Protein AF-A0A0U3A1T0-F1 (afdb_monomer_lite)

Secondary structure (DSSP, 8-state):
--PPPHHHHHHHHHHHTT---HHHHHHHHHHHTTS-HHHHHHHHHHHHHH-TTTT-SSHHHHHHHHHHHHHTT-HHHHHHT--TT-HHIIIIIHHHHHHHHHHT--HHHHHHHHHHHHH--SHHHHHHHHHHHHHHTTTSPPPPPPHHHHHHHHHTT---HHHHHHTT-HHHHHHHHHHHH-TTS-HHHHHHHHHHHHHHT-GGGHHHHHHHHHH-S-HHHHHHHHHHHTTS---

Foldseek 3Di:
DPEDDPVVLVVLLVCLLPPPDPVSLLVLLQVLLVYPLVSSLSSLLSNQVNLPCLVPPRNLVSSQVSLLSCCVPPLVSSLVSQPLPGSSCQPRNLLQSLLSLLLVLDQVSLVSNLVSLVPRPDLSSNQSSLNSNVVSQVLAQRHPHDPSNVCSCVVSVVCDLLNCVSVVPPVSLVVLLVLLPDPPHDPVSNLSSLLSCLRNVDVVCLVVLVCCLPDPPDPSSNVSSVVSNVSHDPD

pLDDT: mean 92.33, std 6.87, range [38.53, 97.88]

Sequence (235 aa):
SRKLPDAFLDAVVRLTATEPDAEVRAQIASTSRRLPANQALALVRALCQRDIDAADPCIPLLCWWTLEALCARDRDAVIAALEWKSAMVNEQILGRVMRRFAADGTHAGLLTCAQLLESAPAAEQRQRLMVGFEEAFKGRALPTLPEPLVQALARHGLASRHLRVRLREPEAIAAALKTAMDEMARMDERLLCVRLFGEVKVPESVPVLLRLVVSAPSNELRKAALTSLLLYDNE

Structure (mmCIF, N/CA/C/O backbone):
data_AF-A0A0U3A1T0-F1
#
_entry.id   AF-A0A0U3A1T0-F1
#
loop_
_atom_site.group_PDB
_atom_site.id
_atom_site.type_symbol
_atom_site.label_atom_id
_atom_site.label_alt_id
_atom_site.label_comp_id
_atom_site.label_asym_id
_atom_site.label_entity_id
_atom_site.label_seq_id
_atom_site.pdbx_PDB_ins_code
_atom_site.Cartn_x
_atom_site.Cartn_y
_atom_site.Cartn_z
_atom_site.occupancy
_atom_site.B_iso_or_equiv
_atom_site.auth_seq_id
_atom_site.auth_comp_id
_atom_site.auth_asym_id
_atom_site.auth_atom_id
_atom_site.pdbx_PDB_model_num
ATOM 1 N N . SER A 1 1 ? -4.392 -5.970 -29.462 1.00 59.41 1 SER A N 1
ATOM 2 C CA . SER A 1 1 ? -3.488 -5.377 -28.454 1.00 59.41 1 SER A CA 1
ATOM 3 C C . SER A 1 1 ? -2.507 -4.455 -29.166 1.00 59.41 1 SER A C 1
ATOM 5 O O . SER A 1 1 ? -2.018 -4.851 -30.217 1.00 59.41 1 SER A O 1
ATOM 7 N N . ARG A 1 2 ? -2.270 -3.227 -28.680 1.00 82.06 2 ARG A N 1
ATOM 8 C CA . ARG A 1 2 ? -1.297 -2.299 -29.290 1.00 82.06 2 ARG A CA 1
ATOM 9 C C . ARG A 1 2 ? 0.105 -2.695 -28.811 1.00 82.06 2 ARG A C 1
ATOM 11 O O . ARG A 1 2 ? 0.549 -2.214 -27.779 1.00 82.06 2 ARG A O 1
ATOM 18 N N . LYS A 1 3 ? 0.748 -3.636 -29.507 1.00 93.69 3 LYS A N 1
ATOM 19 C CA . LYS A 1 3 ? 2.140 -4.043 -29.257 1.00 93.69 3 LYS A CA 1
ATOM 20 C C . LYS A 1 3 ? 3.062 -3.163 -30.105 1.00 93.69 3 LYS A C 1
ATOM 22 O O . LYS A 1 3 ? 2.824 -3.020 -31.301 1.00 93.69 3 LYS A O 1
ATOM 27 N N . LEU A 1 4 ? 4.094 -2.585 -29.499 1.00 94.50 4 LEU A N 1
ATOM 28 C CA . LEU A 1 4 ? 5.155 -1.895 -30.232 1.00 94.50 4 LEU A CA 1
ATOM 29 C C . LEU A 1 4 ? 6.085 -2.923 -30.897 1.00 94.50 4 LEU A C 1
ATOM 31 O O . LEU A 1 4 ? 6.336 -3.969 -30.293 1.00 94.50 4 LEU A O 1
ATOM 35 N N . PRO A 1 5 ? 6.624 -2.653 -32.098 1.00 96.88 5 PRO A N 1
ATOM 36 C CA . PRO A 1 5 ? 7.734 -3.434 -32.637 1.00 96.88 5 PRO A CA 1
ATOM 37 C C . PRO A 1 5 ? 8.906 -3.446 -31.650 1.00 96.88 5 PRO A C 1
ATOM 39 O O . PRO A 1 5 ? 9.216 -2.409 -31.065 1.00 96.88 5 PRO A O 1
ATOM 42 N N . ASP A 1 6 ? 9.566 -4.591 -31.477 1.00 95.81 6 ASP A N 1
ATOM 43 C CA . ASP A 1 6 ? 10.569 -4.760 -30.415 1.00 95.81 6 ASP A CA 1
ATOM 44 C C . ASP A 1 6 ? 11.750 -3.778 -30.587 1.00 95.81 6 ASP A C 1
ATOM 46 O O . ASP A 1 6 ? 12.128 -3.095 -29.642 1.00 95.81 6 ASP A O 1
ATOM 50 N N . ALA A 1 7 ? 12.212 -3.551 -31.824 1.00 97.12 7 ALA A N 1
ATOM 51 C CA . ALA A 1 7 ? 13.243 -2.546 -32.114 1.00 97.12 7 ALA A CA 1
ATOM 52 C C . ALA A 1 7 ? 12.830 -1.106 -31.743 1.00 97.12 7 ALA A C 1
ATOM 54 O O . ALA A 1 7 ? 13.670 -0.298 -31.341 1.00 97.12 7 ALA A O 1
ATOM 55 N N . PHE A 1 8 ? 11.539 -0.773 -31.875 1.00 97.25 8 PHE A N 1
ATOM 56 C CA . PHE A 1 8 ? 11.020 0.537 -31.483 1.00 97.25 8 PHE A CA 1
ATOM 57 C C . PHE A 1 8 ? 10.931 0.655 -29.962 1.00 97.25 8 PHE A C 1
ATOM 59 O O . PHE A 1 8 ? 11.341 1.670 -29.409 1.00 97.25 8 PHE A O 1
ATOM 66 N N . LEU A 1 9 ? 10.461 -0.392 -29.277 1.00 97.50 9 LEU A N 1
ATOM 67 C CA . LEU A 1 9 ? 10.472 -0.447 -27.816 1.00 97.50 9 LEU A CA 1
ATOM 68 C C . LEU A 1 9 ? 11.886 -0.224 -27.270 1.00 97.50 9 LEU A C 1
ATOM 70 O O . LEU A 1 9 ? 12.067 0.626 -26.404 1.00 97.50 9 LEU A O 1
ATOM 74 N N . ASP A 1 10 ? 12.881 -0.925 -27.813 1.00 97.19 10 ASP A N 1
ATOM 75 C CA . ASP A 1 10 ? 14.274 -0.795 -27.382 1.00 97.19 10 ASP A CA 1
ATOM 76 C C . ASP A 1 10 ? 14.813 0.623 -27.602 1.00 97.19 10 ASP A C 1
ATOM 78 O O . ASP A 1 10 ? 15.571 1.141 -26.782 1.00 97.19 10 ASP A O 1
ATOM 82 N N . ALA A 1 11 ? 14.418 1.273 -28.701 1.00 97.44 11 ALA A N 1
ATOM 83 C CA . ALA A 1 11 ? 14.770 2.665 -28.955 1.00 97.44 11 ALA A CA 1
ATOM 84 C C . ALA A 1 11 ? 14.140 3.610 -27.922 1.00 97.44 11 ALA A C 1
ATOM 86 O O . ALA A 1 11 ? 14.837 4.481 -27.407 1.00 97.44 11 ALA A O 1
ATOM 87 N N . VAL A 1 12 ? 12.865 3.412 -27.569 1.00 97.38 12 VAL A N 1
ATOM 88 C CA . VAL A 1 12 ? 12.183 4.222 -26.547 1.00 97.38 12 VAL A CA 1
ATOM 89 C C . VAL A 1 12 ? 12.780 3.976 -25.158 1.00 97.38 12 VAL A C 1
ATOM 91 O O . VAL A 1 12 ? 13.018 4.934 -24.433 1.00 97.38 12 VAL A O 1
ATOM 94 N N . VAL A 1 13 ? 13.096 2.729 -24.793 1.00 96.75 13 VAL A N 1
ATOM 95 C CA . VAL A 1 13 ? 13.774 2.403 -23.522 1.00 96.75 13 VAL A CA 1
ATOM 96 C C . VAL A 1 13 ? 15.152 3.067 -23.441 1.00 96.75 13 VAL A C 1
ATOM 98 O O . VAL A 1 13 ? 15.520 3.597 -22.397 1.00 96.75 13 VAL A O 1
ATOM 101 N N . ARG A 1 14 ? 15.925 3.096 -24.535 1.00 96.06 14 ARG A N 1
ATOM 102 C CA . ARG A 1 14 ? 17.189 3.853 -24.561 1.00 96.06 14 ARG A CA 1
ATOM 103 C C . ARG A 1 14 ? 16.956 5.357 -24.444 1.00 96.06 14 ARG A C 1
ATOM 105 O O . ARG A 1 14 ? 17.722 6.027 -23.760 1.00 96.06 14 ARG A O 1
ATOM 112 N N . LEU A 1 15 ? 15.900 5.874 -25.073 1.00 96.12 15 LEU A N 1
ATOM 113 C CA . LEU A 1 15 ? 15.550 7.291 -25.017 1.00 96.12 15 LEU A CA 1
ATOM 114 C C . LEU A 1 15 ? 15.235 7.744 -23.584 1.00 96.12 15 LEU A C 1
ATOM 116 O O . LEU A 1 15 ? 15.712 8.802 -23.180 1.00 96.12 15 LEU A O 1
ATOM 120 N N . THR A 1 16 ? 14.518 6.951 -22.774 1.00 94.88 16 THR A N 1
ATOM 121 C CA . THR A 1 16 ? 14.167 7.353 -21.393 1.00 94.88 16 THR A CA 1
ATOM 122 C C . THR A 1 16 ? 15.389 7.639 -20.519 1.00 94.88 16 THR A C 1
ATOM 124 O O . THR A 1 16 ? 15.308 8.471 -19.612 1.00 94.88 16 THR A O 1
ATOM 127 N N . ALA A 1 17 ? 16.531 7.004 -20.804 1.00 90.75 17 ALA A N 1
ATOM 128 C CA . ALA A 1 17 ? 17.777 7.229 -20.076 1.00 90.75 17 ALA A CA 1
ATOM 129 C C . ALA A 1 17 ? 18.343 8.649 -20.271 1.00 90.75 17 ALA A C 1
ATOM 131 O O . ALA A 1 17 ? 19.014 9.160 -19.377 1.00 90.75 17 ALA A O 1
ATOM 132 N N . THR A 1 18 ? 18.058 9.301 -21.403 1.00 94.62 18 THR A N 1
ATOM 133 C CA . THR A 1 18 ? 18.651 10.600 -21.765 1.00 94.62 18 THR A CA 1
ATOM 134 C C . THR A 1 18 ? 17.638 11.706 -22.056 1.00 94.62 18 THR A C 1
ATOM 136 O O . THR A 1 18 ? 18.036 12.862 -22.113 1.00 94.62 18 THR A O 1
ATOM 139 N N . GLU A 1 19 ? 16.350 11.392 -22.222 1.00 96.81 19 GLU A N 1
ATOM 140 C CA . GLU A 1 19 ? 15.294 12.339 -22.616 1.00 96.81 19 GLU A CA 1
ATOM 141 C C . GLU A 1 19 ? 15.175 13.538 -21.653 1.00 96.81 19 GLU A C 1
ATOM 143 O O . GLU A 1 19 ? 14.768 13.343 -20.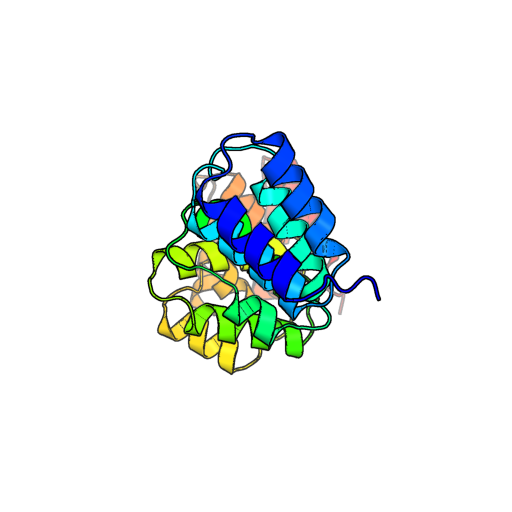500 1.00 96.81 19 GLU A O 1
ATOM 148 N N . PRO A 1 20 ? 15.543 14.767 -22.051 1.00 96.19 20 PRO A N 1
ATOM 149 C CA . PRO A 1 20 ? 15.484 15.922 -21.160 1.00 96.19 20 PRO A CA 1
ATOM 150 C C . PRO A 1 20 ? 14.054 16.408 -20.898 1.00 96.19 20 PRO A C 1
ATOM 152 O O . PRO A 1 20 ? 13.787 16.924 -19.810 1.00 96.19 20 PRO A O 1
ATOM 155 N N . ASP A 1 21 ? 13.125 16.212 -21.833 1.00 97.38 21 ASP A N 1
ATOM 156 C CA . ASP A 1 21 ? 11.791 16.798 -21.763 1.00 97.38 21 ASP A CA 1
ATOM 157 C C . ASP A 1 21 ? 10.845 15.975 -20.870 1.00 97.38 21 ASP A C 1
ATOM 159 O O . ASP A 1 21 ? 10.607 14.782 -21.088 1.00 97.38 21 ASP A O 1
ATOM 163 N N . ALA A 1 22 ? 10.306 16.621 -19.834 1.00 97.00 22 ALA A N 1
ATOM 164 C CA . ALA A 1 22 ? 9.360 16.011 -18.905 1.00 97.00 22 ALA A CA 1
ATOM 165 C C . ALA A 1 22 ? 8.034 15.630 -19.583 1.00 97.00 22 ALA A C 1
ATOM 167 O O . ALA A 1 22 ? 7.446 14.606 -19.234 1.00 97.00 22 ALA A O 1
ATOM 168 N N . GLU A 1 23 ? 7.583 16.388 -20.586 1.00 97.56 23 GLU A N 1
ATOM 169 C CA . GLU A 1 23 ? 6.358 16.091 -21.330 1.00 97.56 23 GLU A CA 1
ATOM 170 C C . GLU A 1 23 ? 6.509 14.795 -22.134 1.00 97.56 23 GLU A C 1
ATOM 172 O O . GLU A 1 23 ? 5.627 13.931 -22.109 1.00 97.56 23 GLU A O 1
ATOM 177 N N . VAL A 1 24 ? 7.672 14.592 -22.761 1.00 97.75 24 VAL A N 1
ATOM 178 C CA . VAL A 1 24 ? 7.981 13.345 -23.475 1.00 97.75 24 VAL A CA 1
ATOM 179 C C . VAL A 1 24 ? 7.990 12.164 -22.502 1.00 97.75 24 VAL A C 1
ATOM 181 O O . VAL A 1 24 ? 7.352 11.141 -22.769 1.00 97.75 24 VAL A O 1
ATOM 184 N N . ARG A 1 25 ? 8.635 12.299 -21.334 1.00 97.88 25 ARG A N 1
ATOM 185 C CA . ARG A 1 25 ? 8.635 11.248 -20.297 1.00 97.88 25 ARG A CA 1
ATOM 186 C C . ARG A 1 25 ? 7.226 10.943 -19.780 1.00 97.88 25 ARG A C 1
ATOM 188 O O . ARG A 1 25 ? 6.852 9.770 -19.686 1.00 97.88 25 ARG A O 1
ATOM 195 N N . ALA A 1 26 ? 6.411 11.965 -19.530 1.00 97.69 26 ALA A N 1
ATOM 196 C CA . ALA A 1 26 ? 5.014 11.816 -19.124 1.00 97.69 26 ALA A CA 1
ATOM 197 C C . ALA A 1 26 ? 4.169 11.104 -20.196 1.00 97.69 26 ALA A C 1
ATOM 199 O O . ALA A 1 26 ? 3.344 10.237 -19.877 1.00 97.69 26 ALA A O 1
ATOM 200 N N . GLN A 1 27 ? 4.395 11.404 -21.477 1.00 97.75 27 GLN A N 1
ATOM 201 C CA . GLN A 1 27 ? 3.716 10.739 -22.586 1.00 97.75 27 GLN A CA 1
ATOM 202 C C . GLN A 1 27 ? 4.140 9.268 -22.720 1.00 97.75 27 GLN A C 1
ATOM 204 O O . GLN A 1 27 ? 3.285 8.411 -22.979 1.00 97.75 27 GLN A O 1
ATOM 209 N N . ILE A 1 28 ? 5.421 8.945 -22.505 1.00 97.56 28 ILE A N 1
ATOM 210 C CA . ILE A 1 28 ? 5.916 7.558 -22.453 1.00 97.56 28 ILE A CA 1
ATOM 211 C C . ILE A 1 28 ? 5.220 6.802 -21.314 1.00 97.56 28 ILE A C 1
ATOM 213 O O . ILE A 1 28 ? 4.635 5.741 -21.559 1.00 97.56 28 ILE A O 1
ATOM 217 N N . ALA A 1 29 ? 5.196 7.372 -20.103 1.00 97.19 29 ALA A N 1
ATOM 218 C CA . ALA A 1 29 ? 4.513 6.790 -18.946 1.00 97.19 29 ALA A CA 1
ATOM 219 C C . ALA A 1 29 ? 3.021 6.546 -19.237 1.00 97.19 29 ALA A C 1
ATOM 221 O O . ALA A 1 29 ? 2.523 5.433 -19.070 1.00 97.19 29 ALA A O 1
ATOM 222 N N . SER A 1 30 ? 2.320 7.541 -19.781 1.00 96.75 30 SER A N 1
ATOM 223 C CA . SER A 1 30 ? 0.894 7.446 -20.124 1.00 96.75 30 SER A CA 1
ATOM 224 C C . SER A 1 30 ? 0.604 6.401 -21.207 1.00 96.75 30 SER A C 1
ATOM 226 O O . SER A 1 30 ? -0.392 5.674 -21.145 1.00 96.75 30 SER A O 1
ATOM 228 N N . THR A 1 31 ? 1.476 6.303 -22.213 1.00 96.38 31 THR A N 1
ATOM 229 C CA . THR A 1 31 ? 1.333 5.341 -23.315 1.00 96.38 31 THR A CA 1
ATOM 230 C C . THR A 1 31 ? 1.548 3.911 -22.833 1.00 96.38 31 THR A C 1
ATOM 232 O O . THR A 1 31 ? 0.837 3.007 -23.282 1.00 96.38 31 THR A O 1
ATOM 235 N N . SER A 1 32 ? 2.478 3.709 -21.894 1.00 96.38 32 SER A N 1
ATOM 236 C CA . SER A 1 32 ? 2.867 2.387 -21.397 1.00 96.38 32 SER A CA 1
ATOM 237 C C . SER A 1 32 ? 1.685 1.579 -20.840 1.00 96.38 32 SER A C 1
ATOM 239 O O . SER A 1 32 ? 1.576 0.390 -21.134 1.00 96.38 32 SER A O 1
ATOM 241 N N . ARG A 1 33 ? 0.699 2.221 -20.192 1.00 95.25 33 ARG A N 1
ATOM 242 C CA . ARG A 1 33 ? -0.541 1.578 -19.702 1.00 95.25 33 ARG A CA 1
ATOM 243 C C . ARG A 1 33 ? -1.340 0.825 -20.772 1.00 95.25 33 ARG A C 1
ATOM 245 O O . ARG A 1 33 ? -2.104 -0.084 -20.450 1.00 95.25 33 ARG A O 1
ATOM 252 N N . ARG A 1 34 ? -1.210 1.214 -22.043 1.00 94.38 34 ARG A N 1
ATOM 253 C CA . ARG A 1 34 ? -1.963 0.638 -23.173 1.00 94.38 34 ARG A CA 1
ATOM 254 C C . ARG A 1 34 ? -1.238 -0.531 -23.842 1.00 94.38 34 ARG A C 1
ATOM 256 O O . ARG A 1 34 ? -1.790 -1.116 -24.778 1.00 94.38 34 ARG A O 1
ATOM 263 N N . LEU A 1 35 ? -0.014 -0.826 -23.408 1.00 95.81 35 LEU A N 1
ATOM 264 C CA . LEU A 1 35 ? 0.845 -1.857 -23.975 1.00 95.81 35 LEU A CA 1
ATOM 265 C C . LEU A 1 35 ? 0.676 -3.197 -23.235 1.00 95.81 35 LEU A C 1
ATOM 267 O O . LEU A 1 35 ? 0.161 -3.234 -22.113 1.00 95.81 35 LEU A O 1
ATOM 271 N N . PRO A 1 36 ? 1.115 -4.318 -23.838 1.00 95.12 36 PRO A N 1
ATOM 272 C CA . PRO A 1 36 ? 1.274 -5.583 -23.126 1.00 95.12 36 PRO A CA 1
ATOM 273 C C . PRO A 1 36 ? 2.203 -5.448 -21.909 1.00 95.12 36 PRO A C 1
ATOM 275 O O . PRO A 1 36 ? 3.116 -4.621 -21.918 1.00 95.12 36 PRO A O 1
ATOM 278 N N . ALA A 1 37 ? 1.998 -6.289 -20.890 1.00 95.44 37 ALA A N 1
ATOM 279 C CA . ALA A 1 37 ? 2.684 -6.206 -19.598 1.00 95.44 37 ALA A CA 1
ATOM 280 C C . ALA A 1 37 ? 4.209 -6.096 -19.712 1.00 95.44 37 ALA A C 1
ATOM 282 O O . ALA A 1 37 ? 4.809 -5.216 -19.105 1.00 95.44 37 ALA A O 1
ATOM 283 N N . ASN A 1 38 ? 4.833 -6.927 -20.547 1.00 95.56 38 ASN A N 1
ATOM 284 C CA . ASN A 1 38 ? 6.280 -6.908 -20.751 1.00 95.56 38 ASN A CA 1
ATOM 285 C C . ASN A 1 38 ? 6.794 -5.550 -21.267 1.00 95.56 38 ASN A C 1
ATOM 287 O O . ASN A 1 38 ? 7.799 -5.052 -20.771 1.00 95.56 38 ASN A O 1
ATOM 291 N N . GLN A 1 39 ? 6.097 -4.930 -22.225 1.00 96.94 39 GLN A N 1
ATOM 292 C CA . GLN A 1 39 ? 6.496 -3.638 -22.794 1.00 96.94 39 GLN A CA 1
ATOM 293 C C . GLN A 1 39 ? 6.179 -2.478 -21.846 1.00 96.94 39 GLN A C 1
ATOM 295 O O . GLN A 1 39 ? 6.989 -1.568 -21.689 1.00 96.94 39 GLN A O 1
ATOM 300 N N . ALA A 1 40 ? 5.018 -2.529 -21.189 1.00 97.12 40 ALA A N 1
ATOM 301 C CA . ALA A 1 40 ? 4.615 -1.538 -20.199 1.00 97.12 40 ALA A CA 1
ATOM 302 C C . ALA A 1 40 ? 5.627 -1.469 -19.043 1.00 97.12 40 ALA A C 1
ATOM 304 O O . ALA A 1 40 ? 6.124 -0.394 -18.713 1.00 97.12 40 ALA A O 1
ATOM 305 N N . LEU A 1 41 ? 5.983 -2.628 -18.480 1.00 97.12 41 LEU A N 1
ATOM 306 C CA . LEU A 1 41 ? 6.926 -2.733 -17.368 1.00 97.12 41 LEU A CA 1
ATOM 307 C C . LEU A 1 41 ? 8.354 -2.361 -17.774 1.00 97.12 41 LEU A C 1
ATOM 309 O O . LEU A 1 41 ? 9.050 -1.749 -16.972 1.00 97.12 41 LEU A O 1
ATOM 313 N N . ALA A 1 42 ? 8.786 -2.669 -19.003 1.00 96.81 42 ALA A N 1
ATOM 314 C CA . ALA A 1 42 ? 10.096 -2.240 -19.498 1.00 96.81 42 ALA A CA 1
ATOM 315 C C . ALA A 1 42 ? 10.229 -0.707 -19.515 1.00 96.81 42 ALA A C 1
ATOM 317 O O . ALA A 1 42 ? 11.228 -0.174 -19.038 1.00 96.81 42 ALA A O 1
ATOM 318 N N . LEU A 1 43 ? 9.201 -0.001 -20.001 1.00 97.12 43 LEU A N 1
ATOM 319 C CA . LEU A 1 43 ? 9.187 1.464 -20.038 1.00 97.12 43 LEU A CA 1
ATOM 320 C C . LEU A 1 43 ? 9.098 2.082 -18.640 1.00 97.12 43 LEU A C 1
ATOM 322 O O . LEU A 1 43 ? 9.869 2.984 -18.324 1.00 97.12 43 LEU A O 1
ATOM 326 N N . VAL A 1 44 ? 8.192 1.586 -17.789 1.00 96.94 44 VAL A N 1
ATOM 327 C CA . VAL A 1 44 ? 8.052 2.092 -16.412 1.00 96.94 44 VAL A CA 1
ATOM 328 C C . VAL A 1 44 ? 9.341 1.885 -15.626 1.00 96.94 44 VAL A C 1
ATOM 330 O O . VAL A 1 44 ? 9.799 2.816 -14.969 1.00 96.94 44 VAL A O 1
ATOM 333 N N . ARG A 1 45 ? 9.963 0.704 -15.732 1.00 96.06 45 ARG A N 1
ATOM 334 C CA . ARG A 1 45 ? 11.251 0.419 -15.094 1.00 96.06 45 ARG A CA 1
ATOM 335 C C . ARG A 1 45 ? 12.315 1.425 -15.530 1.00 96.06 45 ARG A C 1
ATOM 337 O O . ARG A 1 45 ? 12.978 2.008 -14.679 1.00 96.06 45 ARG A O 1
ATOM 344 N N . ALA A 1 46 ? 12.446 1.658 -16.834 1.00 95.44 46 ALA A N 1
ATOM 345 C CA . ALA A 1 46 ? 13.457 2.559 -17.376 1.00 95.44 46 ALA A CA 1
ATOM 346 C C . ALA A 1 46 ? 13.245 4.024 -16.945 1.00 95.44 46 ALA A C 1
ATOM 348 O O . ALA A 1 46 ? 14.216 4.724 -16.666 1.00 95.44 46 ALA A O 1
ATOM 349 N N . LEU A 1 47 ? 11.989 4.475 -16.829 1.00 96.06 47 LEU A N 1
ATOM 350 C CA . LEU A 1 47 ? 11.657 5.786 -16.256 1.00 96.06 47 LEU A CA 1
ATOM 351 C C . LEU A 1 47 ? 12.018 5.859 -14.764 1.00 96.06 47 LEU A C 1
ATOM 353 O O . LEU A 1 47 ? 12.639 6.824 -14.328 1.00 96.06 47 LEU A O 1
ATOM 357 N N . CYS A 1 48 ? 11.684 4.822 -13.990 1.00 95.25 48 CYS A N 1
ATOM 358 C CA . CYS A 1 48 ? 11.968 4.772 -12.555 1.00 95.25 48 CYS A CA 1
ATOM 359 C C . CYS A 1 48 ? 13.467 4.778 -12.238 1.00 95.25 48 CYS A C 1
ATOM 361 O O . CYS A 1 48 ? 13.890 5.458 -11.313 1.00 95.25 48 CYS A O 1
ATOM 363 N N . GLN A 1 49 ? 14.285 4.060 -13.011 1.00 92.75 49 GLN A N 1
ATOM 364 C CA . GLN A 1 49 ? 15.727 3.947 -12.755 1.00 92.75 49 GLN A CA 1
ATOM 365 C C . GLN A 1 49 ? 16.481 5.278 -12.821 1.00 92.75 49 GLN A C 1
ATOM 367 O O . GLN A 1 49 ? 17.559 5.391 -12.243 1.00 92.75 49 GLN A O 1
ATOM 372 N N . ARG A 1 50 ? 15.949 6.270 -13.540 1.00 90.06 50 ARG A N 1
ATOM 373 C CA . ARG A 1 50 ? 16.627 7.552 -13.737 1.00 90.06 50 ARG A CA 1
ATOM 374 C C . ARG A 1 50 ? 16.449 8.519 -12.566 1.00 90.06 50 ARG A C 1
ATOM 376 O O . ARG A 1 50 ? 17.265 9.424 -12.433 1.00 90.06 50 ARG A O 1
ATOM 383 N N . ASP A 1 51 ? 15.388 8.369 -11.770 1.00 90.75 51 ASP A N 1
ATOM 384 C CA . ASP A 1 51 ? 15.026 9.210 -10.612 1.00 90.75 51 ASP A CA 1
ATOM 385 C C . ASP A 1 51 ? 14.932 10.732 -10.838 1.00 90.75 51 ASP A C 1
ATOM 387 O O . ASP A 1 51 ? 14.580 11.465 -9.916 1.00 90.75 51 ASP A O 1
ATOM 391 N N . ILE A 1 52 ? 15.156 11.229 -12.059 1.00 95.19 52 ILE A N 1
ATOM 392 C CA . ILE A 1 52 ? 15.034 12.656 -12.397 1.00 95.19 52 ILE A CA 1
ATOM 393 C C . ILE A 1 52 ? 13.633 13.208 -12.100 1.00 95.19 52 ILE A C 1
ATOM 395 O O . ILE A 1 52 ? 13.482 14.391 -11.810 1.00 95.19 52 ILE A O 1
ATOM 399 N N . ASP A 1 53 ? 12.626 12.334 -12.129 1.00 95.62 53 ASP A N 1
ATOM 400 C CA . ASP A 1 53 ? 11.219 12.660 -11.918 1.00 95.62 53 ASP A CA 1
ATOM 401 C C . ASP A 1 53 ? 10.739 12.377 -10.485 1.00 95.62 53 ASP A C 1
ATOM 403 O O . ASP A 1 53 ? 9.545 12.462 -10.219 1.00 95.62 53 ASP A O 1
ATOM 407 N N . ALA A 1 54 ? 11.627 12.045 -9.539 1.00 93.44 54 ALA A N 1
ATOM 408 C CA . ALA A 1 54 ? 11.222 11.692 -8.172 1.00 93.44 54 ALA A CA 1
ATOM 409 C C . ALA A 1 54 ? 10.431 12.811 -7.466 1.00 93.44 54 ALA A C 1
ATOM 411 O O . ALA A 1 54 ? 9.495 12.527 -6.720 1.00 93.44 54 ALA A O 1
ATOM 412 N N . ALA A 1 55 ? 10.778 14.072 -7.745 1.00 92.94 55 ALA A N 1
ATOM 413 C CA . ALA A 1 55 ? 10.094 15.257 -7.225 1.00 92.94 55 ALA A CA 1
ATOM 414 C C . ALA A 1 55 ? 9.012 15.818 -8.173 1.00 92.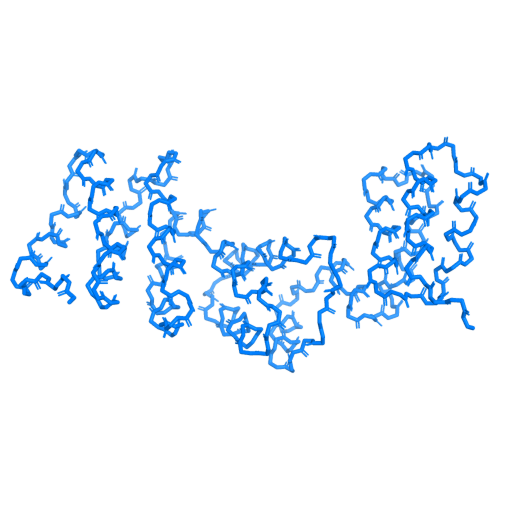94 55 ALA A C 1
ATOM 416 O O . ALA A 1 55 ? 8.381 16.825 -7.845 1.00 92.94 55 ALA A O 1
ATOM 417 N N . ASP A 1 56 ? 8.799 15.207 -9.343 1.00 96.12 56 ASP A N 1
ATOM 418 C CA . ASP A 1 56 ? 7.756 15.637 -10.274 1.00 96.12 56 ASP A CA 1
ATOM 419 C C . ASP A 1 56 ? 6.363 15.269 -9.719 1.00 96.12 56 ASP A C 1
ATOM 421 O O . ASP A 1 56 ? 6.159 14.150 -9.238 1.00 96.12 56 ASP A O 1
ATOM 425 N N . PRO A 1 57 ? 5.370 16.175 -9.767 1.00 93.69 57 PRO A N 1
ATOM 426 C CA . PRO A 1 57 ? 4.051 15.917 -9.187 1.00 93.69 57 PRO A CA 1
ATOM 427 C C . PRO A 1 57 ? 3.205 14.901 -9.976 1.00 93.69 57 PRO A C 1
ATOM 429 O O . PRO A 1 57 ? 2.220 14.385 -9.443 1.00 93.69 57 PRO A O 1
ATOM 432 N N . CYS A 1 58 ? 3.545 14.620 -11.236 1.00 95.81 58 CYS A N 1
ATOM 433 C CA . CYS A 1 58 ? 2.703 13.892 -12.184 1.00 95.81 58 CYS A CA 1
ATOM 434 C C . CYS A 1 58 ? 3.328 12.571 -12.650 1.00 95.81 58 CYS A C 1
ATOM 436 O O . CYS A 1 58 ? 2.663 11.533 -12.622 1.00 95.81 58 CYS A O 1
ATOM 438 N N . ILE A 1 59 ? 4.587 12.576 -13.086 1.00 97.12 59 ILE A N 1
ATOM 439 C CA . ILE A 1 59 ? 5.253 11.429 -13.723 1.00 97.12 59 ILE A CA 1
ATOM 440 C C . ILE A 1 59 ? 5.287 10.188 -12.812 1.00 97.12 59 ILE A C 1
ATOM 442 O O . ILE A 1 59 ? 4.886 9.117 -13.286 1.00 97.12 59 ILE A O 1
ATOM 446 N N . PRO A 1 60 ? 5.637 10.278 -11.510 1.00 97.31 60 PRO A N 1
ATOM 447 C CA . PRO A 1 60 ? 5.561 9.128 -10.608 1.00 97.31 60 PRO A CA 1
ATOM 448 C C . PRO A 1 60 ? 4.151 8.523 -10.533 1.00 97.31 60 PRO A C 1
ATOM 450 O O . PRO A 1 60 ? 3.994 7.300 -10.493 1.00 97.31 60 PRO A O 1
ATOM 453 N N . LEU A 1 61 ? 3.109 9.363 -10.574 1.00 97.00 61 LEU A N 1
ATOM 454 C CA . LEU A 1 61 ? 1.711 8.922 -10.547 1.00 97.00 61 LEU A CA 1
ATOM 455 C C . LEU A 1 61 ? 1.278 8.270 -11.868 1.00 97.00 61 LEU A C 1
ATOM 457 O O . LEU A 1 61 ? 0.493 7.323 -11.844 1.00 97.00 61 LEU A O 1
ATOM 461 N N . LEU A 1 62 ? 1.810 8.713 -13.010 1.00 97.81 62 LEU A N 1
ATOM 462 C CA . LEU A 1 62 ? 1.582 8.074 -14.312 1.00 97.81 62 LEU A CA 1
ATOM 463 C C . LEU A 1 62 ? 2.251 6.692 -14.393 1.00 97.81 62 LEU A C 1
ATOM 465 O O . LEU A 1 62 ? 1.650 5.735 -14.894 1.00 97.81 62 LEU A O 1
ATOM 469 N N . CYS A 1 63 ? 3.464 6.561 -13.849 1.00 97.62 63 CYS A N 1
ATOM 470 C CA . CYS A 1 63 ? 4.136 5.272 -13.676 1.00 97.62 63 CYS A CA 1
ATOM 471 C C . CYS A 1 63 ? 3.316 4.345 -12.767 1.00 97.62 63 CYS A C 1
ATOM 473 O O . CYS A 1 63 ? 3.029 3.205 -13.143 1.00 97.62 63 CYS A O 1
ATOM 475 N N . TRP A 1 64 ? 2.858 4.849 -11.615 1.00 97.50 64 TRP A N 1
ATOM 476 C CA . TRP A 1 64 ? 1.957 4.117 -10.722 1.00 97.50 64 TRP A CA 1
ATOM 477 C C . TRP A 1 64 ? 0.681 3.654 -11.437 1.00 97.50 64 TRP A C 1
ATOM 479 O O . TRP A 1 64 ? 0.322 2.485 -11.343 1.00 97.50 64 TRP A O 1
ATOM 489 N N . TRP A 1 65 ? 0.020 4.524 -12.198 1.00 97.06 65 TRP A N 1
ATOM 490 C CA . TRP A 1 65 ? -1.217 4.197 -12.913 1.00 97.06 65 TRP A CA 1
ATOM 491 C C . TRP A 1 65 ? -1.052 3.048 -13.919 1.00 97.06 65 TRP A C 1
ATOM 493 O O . TRP A 1 65 ? -1.971 2.250 -14.137 1.00 97.06 65 TRP A O 1
ATOM 503 N N . THR A 1 66 ? 0.135 2.932 -14.516 1.00 96.75 66 THR A N 1
ATOM 504 C CA . THR A 1 66 ? 0.492 1.791 -15.366 1.00 96.75 66 THR A CA 1
ATOM 505 C C . THR A 1 66 ? 0.654 0.509 -14.550 1.00 96.75 66 THR A C 1
ATOM 507 O O . THR A 1 66 ? 0.076 -0.516 -14.917 1.00 96.75 66 THR A O 1
ATOM 510 N N . LEU A 1 67 ? 1.394 0.558 -13.437 1.00 97.19 67 LEU A N 1
ATOM 511 C CA . LEU A 1 67 ? 1.589 -0.592 -12.545 1.00 97.19 67 LEU A CA 1
ATOM 512 C C . LEU A 1 67 ? 0.263 -1.080 -11.952 1.00 97.19 67 LEU A C 1
ATOM 514 O O . LEU A 1 67 ? -0.024 -2.273 -11.976 1.00 97.19 67 LEU A O 1
ATOM 518 N N . GLU A 1 68 ? -0.587 -0.163 -11.496 1.00 96.50 68 GLU A N 1
ATOM 519 C CA . GLU A 1 68 ? -1.895 -0.471 -10.919 1.00 96.50 68 GLU A CA 1
ATOM 520 C C . GLU A 1 68 ? -2.774 -1.269 -11.886 1.00 96.50 68 GLU A C 1
ATOM 522 O O . GLU A 1 68 ? -3.414 -2.248 -11.493 1.00 96.50 68 GLU A O 1
ATOM 527 N N . ALA A 1 69 ? -2.777 -0.888 -13.168 1.00 94.94 69 ALA A N 1
ATOM 528 C CA . ALA A 1 69 ? -3.528 -1.600 -14.193 1.00 94.94 69 ALA A CA 1
ATOM 529 C C . ALA A 1 69 ? -3.051 -3.053 -14.361 1.00 94.94 69 ALA A C 1
ATOM 531 O O . ALA A 1 69 ? -3.836 -3.905 -14.776 1.00 94.94 69 ALA A O 1
ATOM 532 N N . LEU A 1 70 ? -1.782 -3.333 -14.055 1.00 95.62 70 LEU A N 1
ATOM 533 C CA . LEU A 1 70 ? -1.161 -4.653 -14.137 1.00 95.62 70 LEU A CA 1
ATOM 534 C C . LEU A 1 70 ? -1.351 -5.473 -12.854 1.00 95.62 70 LEU A C 1
ATOM 536 O O . LEU A 1 70 ? -1.422 -6.695 -12.945 1.00 95.62 70 LEU A O 1
ATOM 540 N N . CYS A 1 71 ? -1.533 -4.844 -11.686 1.00 94.44 71 CYS A N 1
ATOM 541 C CA . CYS A 1 71 ? -1.661 -5.540 -10.396 1.00 94.44 71 CYS A CA 1
ATOM 542 C C . CYS A 1 71 ? -2.739 -6.639 -10.383 1.00 94.44 71 CYS A C 1
ATOM 544 O O . CYS A 1 71 ? -2.558 -7.670 -9.746 1.00 94.44 71 CYS A O 1
ATOM 546 N N . ALA A 1 72 ? -3.858 -6.461 -11.089 1.00 87.56 72 ALA A N 1
ATOM 547 C CA . ALA A 1 72 ? -4.933 -7.458 -11.090 1.00 87.56 72 ALA A CA 1
ATOM 548 C C . ALA A 1 72 ? -4.605 -8.730 -11.899 1.00 87.56 72 ALA A C 1
ATOM 550 O O . ALA A 1 72 ? -5.165 -9.789 -11.613 1.00 87.56 72 ALA A O 1
ATOM 551 N N . ARG A 1 73 ? -3.725 -8.634 -12.905 1.00 89.56 73 ARG A N 1
ATOM 552 C CA . ARG A 1 73 ? -3.498 -9.691 -13.911 1.00 89.56 73 ARG A CA 1
ATOM 553 C C . ARG A 1 73 ? -2.062 -10.219 -13.979 1.00 89.56 73 ARG A C 1
ATOM 555 O O . ARG A 1 73 ? -1.882 -11.383 -14.301 1.00 89.56 73 ARG A O 1
ATOM 562 N N . ASP A 1 74 ? -1.070 -9.401 -13.635 1.00 94.25 74 ASP A N 1
ATOM 563 C CA . ASP A 1 74 ? 0.361 -9.659 -13.842 1.00 94.25 74 ASP A CA 1
ATOM 564 C C . ASP A 1 74 ? 1.157 -9.419 -12.536 1.00 94.25 74 ASP A C 1
ATOM 566 O O . ASP A 1 74 ? 2.156 -8.699 -12.523 1.00 94.25 74 ASP A O 1
ATOM 570 N N . ARG A 1 75 ? 0.692 -9.986 -11.408 1.00 92.94 75 ARG A N 1
ATOM 571 C CA . ARG A 1 75 ? 1.225 -9.726 -10.048 1.00 92.94 75 ARG A CA 1
ATOM 572 C C . ARG A 1 75 ? 2.738 -9.907 -9.948 1.00 92.94 75 ARG A C 1
ATOM 574 O O . ARG A 1 75 ? 3.439 -8.971 -9.575 1.00 92.94 75 ARG A O 1
ATOM 581 N N . ASP A 1 76 ? 3.232 -11.081 -10.330 1.00 93.88 76 ASP A N 1
ATOM 582 C CA . ASP A 1 76 ? 4.657 -11.413 -10.227 1.00 93.88 76 ASP A CA 1
ATOM 583 C C . ASP A 1 76 ? 5.520 -10.497 -11.096 1.00 93.88 76 ASP A C 1
ATOM 585 O O . ASP A 1 76 ? 6.603 -10.080 -10.690 1.00 93.88 76 ASP A O 1
ATOM 589 N N . ALA A 1 77 ? 5.013 -10.116 -12.273 1.00 95.38 77 ALA A N 1
ATOM 590 C CA . ALA A 1 77 ? 5.715 -9.209 -13.168 1.00 95.38 77 ALA A CA 1
ATOM 591 C C . ALA A 1 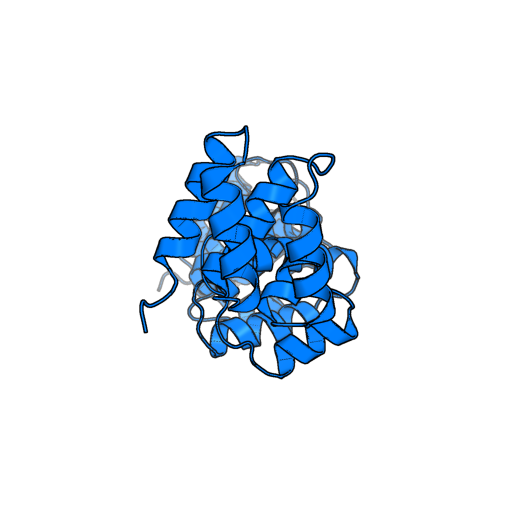77 ? 5.801 -7.789 -12.583 1.00 95.38 77 ALA A C 1
ATOM 593 O O . ALA A 1 77 ? 6.847 -7.152 -12.698 1.00 95.38 77 ALA A O 1
ATOM 594 N N . VAL A 1 78 ? 4.742 -7.307 -11.919 1.00 96.12 78 VAL A N 1
ATOM 595 C CA . VAL A 1 78 ? 4.761 -6.020 -11.202 1.00 96.12 78 VAL A CA 1
ATOM 596 C C . VAL A 1 78 ? 5.792 -6.044 -10.076 1.00 96.12 78 VAL A C 1
ATOM 598 O O . VAL A 1 78 ? 6.592 -5.118 -9.985 1.00 96.12 78 VAL A O 1
ATOM 601 N N . ILE A 1 79 ? 5.819 -7.102 -9.258 1.00 95.12 79 ILE A N 1
ATOM 602 C CA . ILE A 1 79 ? 6.792 -7.244 -8.159 1.00 95.12 79 ILE A CA 1
ATOM 603 C C . ILE A 1 79 ? 8.221 -7.253 -8.711 1.00 95.12 79 ILE A C 1
ATOM 605 O O . ILE A 1 79 ? 9.078 -6.523 -8.219 1.00 95.12 79 ILE A O 1
ATOM 609 N N . ALA A 1 80 ? 8.468 -8.021 -9.774 1.00 94.31 80 ALA A N 1
ATOM 610 C CA . ALA A 1 80 ? 9.776 -8.097 -10.4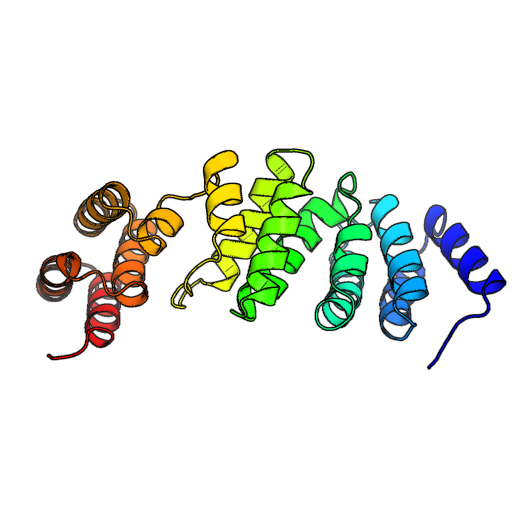19 1.00 94.31 80 ALA A CA 1
ATOM 611 C C . ALA A 1 80 ? 10.210 -6.771 -11.073 1.00 94.31 80 ALA A C 1
ATOM 613 O O . ALA A 1 80 ? 11.400 -6.560 -11.302 1.00 94.31 80 ALA A O 1
ATOM 614 N N . ALA A 1 81 ? 9.270 -5.882 -11.405 1.00 94.31 81 ALA A N 1
ATOM 615 C CA . ALA A 1 81 ? 9.535 -4.573 -11.999 1.00 94.31 81 ALA A CA 1
ATOM 616 C C . ALA A 1 81 ? 9.880 -3.471 -10.993 1.00 94.31 81 ALA A C 1
ATOM 618 O O . ALA A 1 81 ? 10.248 -2.376 -11.416 1.00 94.31 81 ALA A O 1
ATOM 619 N N . LEU A 1 82 ? 9.779 -3.738 -9.688 1.00 95.25 82 LEU A N 1
ATOM 620 C CA . LEU A 1 82 ? 10.110 -2.755 -8.663 1.00 95.25 82 LEU A CA 1
ATOM 621 C C . LEU A 1 82 ? 11.619 -2.513 -8.594 1.00 95.25 82 LEU A C 1
ATOM 623 O O . LEU A 1 82 ? 12.404 -3.380 -8.213 1.00 95.25 82 LEU A O 1
ATOM 627 N N . GLU A 1 83 ? 12.016 -1.284 -8.904 1.00 94.25 83 GLU A N 1
ATOM 628 C CA . GLU A 1 83 ? 13.401 -0.834 -8.807 1.00 94.25 83 GLU A CA 1
ATOM 629 C C . GLU A 1 83 ? 13.682 -0.319 -7.396 1.00 94.25 83 GLU A C 1
ATOM 631 O O . GLU A 1 83 ? 13.561 0.866 -7.106 1.00 94.25 83 GLU A O 1
ATOM 636 N N . TRP A 1 84 ? 14.068 -1.219 -6.490 1.00 94.25 84 TRP A N 1
ATOM 637 C CA . TRP A 1 84 ? 14.245 -0.918 -5.060 1.00 94.25 84 TRP A CA 1
ATOM 638 C C . TRP A 1 84 ? 15.260 0.189 -4.736 1.00 94.25 84 TRP A C 1
ATOM 640 O O . TRP A 1 84 ? 15.228 0.739 -3.632 1.00 94.25 84 TRP A O 1
ATOM 650 N N . LYS A 1 85 ? 16.173 0.498 -5.668 1.00 93.31 85 LYS A N 1
ATOM 651 C CA . LYS A 1 85 ? 17.161 1.582 -5.541 1.00 93.31 85 LYS A CA 1
ATOM 652 C C . LYS A 1 85 ? 16.621 2.951 -5.966 1.00 93.31 85 LYS A C 1
ATOM 654 O O . LYS A 1 85 ? 17.248 3.944 -5.628 1.00 93.31 85 LYS A O 1
ATOM 659 N N . SER A 1 86 ? 15.495 2.997 -6.680 1.00 95.44 86 SER A N 1
ATOM 660 C CA . SER A 1 86 ? 14.917 4.243 -7.183 1.00 95.44 86 SER A CA 1
ATOM 661 C C . SER A 1 86 ? 14.246 5.026 -6.056 1.00 95.44 86 SER A C 1
ATOM 663 O O . SER A 1 86 ? 13.367 4.495 -5.369 1.00 95.44 86 SER A O 1
ATOM 665 N N . ALA A 1 87 ? 14.626 6.288 -5.868 1.00 94.50 87 ALA A N 1
ATOM 666 C CA . ALA A 1 87 ? 13.962 7.215 -4.952 1.00 94.50 87 ALA A CA 1
ATOM 667 C C . ALA A 1 87 ? 12.479 7.391 -5.316 1.00 94.50 87 ALA A C 1
ATOM 669 O O . ALA A 1 87 ? 11.613 7.309 -4.444 1.00 94.50 87 ALA A O 1
ATOM 670 N N . MET A 1 88 ? 12.171 7.510 -6.611 1.00 94.69 88 MET A N 1
ATOM 671 C CA . MET A 1 88 ? 10.799 7.626 -7.105 1.00 94.69 88 MET A CA 1
ATOM 672 C C . MET A 1 88 ? 9.950 6.402 -6.731 1.00 94.69 88 MET A C 1
ATOM 674 O O . MET A 1 88 ? 8.824 6.547 -6.248 1.00 94.69 88 MET A O 1
ATOM 678 N N . VAL A 1 89 ? 10.485 5.187 -6.913 1.00 96.44 89 VAL A N 1
ATOM 679 C CA . VAL A 1 89 ? 9.777 3.950 -6.540 1.00 96.44 89 VAL A CA 1
ATOM 680 C C . VAL A 1 89 ? 9.536 3.904 -5.043 1.00 96.44 89 VAL A C 1
ATOM 682 O O . VAL A 1 89 ? 8.421 3.637 -4.590 1.00 96.44 89 VAL A O 1
ATOM 685 N N . ASN A 1 90 ? 10.586 4.184 -4.284 1.00 95.56 90 ASN A N 1
ATOM 686 C CA . ASN A 1 90 ? 10.556 4.184 -2.840 1.00 95.56 90 ASN A CA 1
ATOM 687 C C . ASN A 1 90 ? 9.481 5.129 -2.301 1.00 95.56 90 ASN A C 1
ATOM 689 O O . ASN A 1 90 ? 8.575 4.681 -1.604 1.00 95.56 90 ASN A O 1
ATOM 693 N N . GLU A 1 91 ? 9.541 6.406 -2.654 1.00 93.19 91 GLU A N 1
ATOM 694 C CA . GLU A 1 91 ? 8.701 7.445 -2.061 1.00 93.19 91 GLU A CA 1
ATOM 695 C C . GLU A 1 91 ? 7.264 7.440 -2.582 1.00 93.19 91 GLU A C 1
ATOM 697 O O . GLU A 1 91 ? 6.336 7.669 -1.808 1.00 93.19 91 GLU A O 1
ATOM 702 N N . GLN A 1 92 ? 7.062 7.158 -3.873 1.00 94.50 92 GLN A N 1
ATOM 703 C CA . GLN A 1 92 ? 5.763 7.369 -4.517 1.00 94.50 92 GLN A CA 1
ATOM 704 C C . GLN A 1 92 ? 5.024 6.076 -4.872 1.00 94.50 92 GLN A C 1
ATOM 706 O O . GLN A 1 92 ? 3.796 6.102 -4.986 1.00 94.50 92 GLN A O 1
ATOM 711 N N . ILE A 1 93 ? 5.728 4.951 -5.048 1.00 96.69 93 ILE A N 1
ATOM 712 C CA . ILE A 1 93 ? 5.153 3.728 -5.636 1.00 96.69 93 ILE A CA 1
ATOM 713 C C . ILE A 1 93 ? 4.980 2.608 -4.604 1.00 96.69 93 ILE A C 1
ATOM 715 O O . ILE A 1 93 ? 3.897 2.026 -4.549 1.00 96.69 93 ILE A O 1
ATOM 719 N N . LEU A 1 94 ? 5.979 2.306 -3.763 1.00 97.38 94 LEU A N 1
ATOM 720 C CA . LEU A 1 94 ? 5.949 1.126 -2.877 1.00 97.38 94 LEU A CA 1
ATOM 721 C C . LEU A 1 94 ? 4.700 1.068 -1.988 1.00 97.38 94 LEU A C 1
ATOM 723 O O . LEU A 1 94 ? 3.996 0.057 -1.974 1.00 97.38 94 LEU A O 1
ATOM 727 N N . GLY A 1 95 ? 4.387 2.165 -1.292 1.00 97.25 95 GLY A N 1
ATOM 728 C CA . GLY A 1 95 ? 3.199 2.233 -0.438 1.00 97.25 95 GLY A CA 1
ATOM 729 C C . GLY A 1 95 ? 1.905 1.995 -1.225 1.00 97.25 95 GLY A C 1
ATOM 730 O O . GLY A 1 95 ? 1.020 1.273 -0.770 1.00 97.25 95 GLY A O 1
ATOM 731 N N . ARG A 1 96 ? 1.808 2.515 -2.454 1.00 97.81 96 ARG A N 1
ATOM 732 C CA . ARG A 1 96 ? 0.624 2.341 -3.310 1.00 97.81 96 ARG A CA 1
ATOM 733 C C . ARG A 1 96 ? 0.478 0.907 -3.806 1.00 97.81 96 ARG A C 1
ATOM 735 O O . ARG A 1 96 ? -0.630 0.378 -3.779 1.00 97.81 96 ARG A O 1
ATOM 742 N N . VAL A 1 97 ? 1.584 0.263 -4.188 1.00 97.69 97 VAL A N 1
ATOM 743 C CA . VAL A 1 97 ? 1.609 -1.155 -4.581 1.00 97.69 97 VAL A CA 1
ATOM 744 C C . VAL A 1 97 ? 1.115 -2.025 -3.426 1.00 97.69 97 VAL A C 1
ATOM 746 O O . VAL A 1 97 ? 0.174 -2.799 -3.607 1.00 97.69 97 VAL A O 1
ATOM 749 N N . MET A 1 98 ? 1.683 -1.853 -2.225 1.00 97.81 98 MET A N 1
ATOM 750 C CA . MET A 1 98 ? 1.258 -2.605 -1.039 1.00 97.81 98 MET A CA 1
ATOM 751 C C . MET A 1 98 ? -0.221 -2.369 -0.733 1.00 97.81 98 MET A C 1
ATOM 753 O O . MET A 1 98 ? -0.982 -3.322 -0.565 1.00 97.81 98 MET A O 1
ATOM 757 N N . ARG A 1 99 ? -0.646 -1.099 -0.723 1.00 97.19 99 ARG A N 1
ATOM 758 C CA . ARG A 1 99 ? -2.035 -0.713 -0.471 1.00 97.19 99 ARG A CA 1
ATOM 759 C C . ARG A 1 99 ? -2.992 -1.342 -1.474 1.00 97.19 99 ARG A C 1
ATOM 761 O O . ARG A 1 99 ? -4.047 -1.822 -1.077 1.00 97.19 99 ARG A O 1
ATOM 768 N N . ARG A 1 100 ? -2.642 -1.356 -2.763 1.00 96.81 100 ARG A N 1
ATOM 769 C CA . ARG A 1 100 ? -3.481 -1.917 -3.828 1.00 96.81 100 ARG A CA 1
ATOM 770 C C . ARG A 1 100 ? -3.709 -3.412 -3.641 1.00 96.81 100 ARG A C 1
ATOM 772 O O . ARG A 1 100 ? -4.840 -3.846 -3.840 1.00 96.81 100 ARG A O 1
ATOM 779 N N . PHE A 1 101 ? -2.684 -4.176 -3.263 1.00 96.50 101 PHE A N 1
ATOM 780 C CA . PHE A 1 101 ? -2.824 -5.614 -3.005 1.00 96.50 101 PHE A CA 1
ATOM 781 C C . PHE A 1 101 ? -3.553 -5.912 -1.692 1.00 96.50 101 PHE A C 1
ATOM 783 O O . PHE A 1 101 ? -4.385 -6.817 -1.651 1.00 96.50 101 PHE A O 1
ATOM 790 N N . ALA A 1 102 ? -3.303 -5.118 -0.650 1.00 95.31 102 ALA A N 1
ATOM 791 C CA . ALA A 1 102 ? -3.970 -5.256 0.640 1.00 95.31 102 ALA A CA 1
ATOM 792 C C . ALA A 1 102 ? -5.466 -4.897 0.570 1.00 95.31 102 ALA A C 1
ATOM 794 O O . ALA A 1 102 ? -6.300 -5.606 1.129 1.00 95.31 102 ALA A O 1
ATOM 795 N N . ALA A 1 103 ? -5.822 -3.827 -0.150 1.00 92.81 103 ALA A N 1
ATOM 796 C CA . ALA A 1 103 ? -7.180 -3.278 -0.184 1.00 92.81 103 ALA A CA 1
ATOM 797 C C . ALA A 1 103 ? -8.221 -4.202 -0.835 1.00 92.81 103 ALA A C 1
ATOM 799 O O . ALA A 1 103 ? -9.408 -4.057 -0.541 1.00 92.81 103 ALA A O 1
ATOM 800 N N . ASP A 1 104 ? -7.795 -5.147 -1.680 1.00 85.06 104 ASP A N 1
ATOM 801 C CA . ASP A 1 104 ? -8.692 -6.164 -2.242 1.00 85.06 104 ASP A CA 1
ATOM 802 C C . ASP A 1 104 ? -9.177 -7.156 -1.173 1.00 85.06 104 ASP A C 1
ATOM 804 O O . ASP A 1 104 ? -10.179 -7.834 -1.384 1.00 85.06 104 ASP A O 1
ATOM 808 N N . GLY A 1 105 ? -8.464 -7.286 -0.043 1.00 83.62 105 GLY A N 1
ATOM 809 C CA . GLY A 1 105 ? -8.823 -8.170 1.074 1.00 83.62 105 GLY A CA 1
ATOM 810 C C . GLY A 1 105 ? -8.813 -9.667 0.742 1.00 83.62 105 GLY A C 1
ATOM 811 O O . GLY A 1 105 ? -9.150 -10.490 1.588 1.00 83.62 105 GLY A O 1
ATOM 812 N N . THR A 1 106 ? -8.435 -10.038 -0.485 1.00 91.38 106 THR A N 1
ATOM 813 C CA . THR A 1 106 ? -8.388 -11.432 -0.935 1.00 91.38 106 THR A CA 1
ATOM 814 C C . THR A 1 106 ? -7.162 -12.149 -0.384 1.00 91.38 106 THR A C 1
ATOM 816 O O . THR A 1 106 ? -6.092 -11.557 -0.239 1.00 91.38 106 THR A O 1
ATOM 819 N N . HIS A 1 107 ? -7.279 -13.463 -0.174 1.00 92.19 107 HIS A N 1
ATOM 820 C CA . HIS A 1 107 ? -6.149 -14.299 0.239 1.00 92.19 107 HIS A CA 1
ATOM 821 C C . HIS A 1 107 ? -4.943 -14.152 -0.706 1.00 92.19 107 HIS A C 1
ATOM 823 O O . HIS A 1 107 ? -3.814 -13.992 -0.253 1.00 92.19 107 HIS A O 1
ATOM 829 N N . ALA A 1 108 ? -5.180 -14.128 -2.024 1.00 93.44 108 ALA A N 1
ATOM 830 C CA . ALA A 1 108 ? -4.124 -13.931 -3.018 1.00 93.44 108 ALA A CA 1
ATOM 831 C C . ALA A 1 108 ? -3.434 -12.561 -2.885 1.00 93.44 108 ALA A C 1
ATOM 833 O O . ALA A 1 108 ? -2.210 -12.494 -2.937 1.00 93.44 108 ALA A O 1
ATOM 834 N N . GLY A 1 109 ? -4.196 -11.481 -2.672 1.00 95.12 109 GLY A N 1
ATOM 835 C CA . GLY A 1 109 ? -3.634 -10.145 -2.444 1.00 95.12 109 GLY A CA 1
ATOM 836 C C . GLY A 1 109 ? -2.774 -10.077 -1.180 1.00 95.12 109 GLY A C 1
ATOM 837 O O . GLY A 1 109 ? -1.670 -9.541 -1.212 1.00 95.12 109 GLY A O 1
ATOM 838 N N . LEU A 1 110 ? -3.224 -10.700 -0.088 1.00 95.56 110 LEU A N 1
ATOM 839 C CA . LEU A 1 110 ? -2.471 -10.753 1.169 1.00 95.56 110 LEU A CA 1
ATOM 840 C C . LEU A 1 110 ? -1.200 -11.614 1.071 1.00 95.56 110 LEU A C 1
ATOM 842 O O . LEU A 1 110 ? -0.185 -11.268 1.675 1.00 95.56 110 LEU A O 1
ATOM 846 N N . LEU A 1 111 ? -1.210 -12.693 0.281 1.00 96.06 111 LEU A N 1
ATOM 847 C CA . LEU A 1 111 ? 0.014 -13.438 -0.037 1.00 96.06 111 LEU A CA 1
ATOM 848 C C . LEU A 1 111 ? 1.005 -12.583 -0.837 1.00 96.06 111 LEU A C 1
ATOM 850 O O . LEU A 1 111 ? 2.201 -12.611 -0.556 1.00 96.06 111 LEU A O 1
ATOM 854 N N . THR A 1 112 ? 0.521 -11.770 -1.779 1.00 97.31 112 THR A N 1
ATOM 855 C CA . THR A 1 112 ? 1.370 -10.804 -2.489 1.00 97.31 112 THR A CA 1
ATOM 856 C C . THR A 1 112 ? 1.969 -9.764 -1.538 1.00 97.31 112 THR A C 1
ATOM 858 O O . THR A 1 112 ? 3.141 -9.418 -1.677 1.00 97.31 112 THR A O 1
ATOM 861 N N . CYS A 1 113 ? 1.222 -9.304 -0.529 1.00 97.25 113 CYS A N 1
ATOM 862 C CA . CYS A 1 113 ? 1.771 -8.441 0.521 1.00 97.25 113 CYS A CA 1
ATOM 863 C C . CYS A 1 113 ? 2.929 -9.113 1.276 1.00 97.25 113 CYS A C 1
ATOM 865 O O . CYS A 1 113 ? 3.946 -8.466 1.517 1.00 97.25 113 CYS A O 1
ATOM 867 N N . ALA A 1 114 ? 2.814 -10.406 1.604 1.00 96.62 114 ALA A N 1
ATOM 868 C CA . ALA A 1 114 ? 3.902 -11.154 2.239 1.00 96.62 114 ALA A CA 1
ATOM 869 C C . ALA A 1 114 ? 5.138 -11.223 1.328 1.00 96.62 114 ALA A C 1
ATOM 871 O O . ALA A 1 114 ? 6.243 -10.896 1.751 1.00 96.62 114 ALA A O 1
ATOM 872 N N . GLN A 1 115 ? 4.940 -11.562 0.051 1.00 97.12 115 GLN A N 1
ATOM 873 C CA . GLN A 1 115 ? 6.015 -11.625 -0.942 1.00 97.12 115 GLN A CA 1
ATOM 874 C C . GLN A 1 115 ? 6.736 -10.280 -1.110 1.00 97.12 115 GLN A C 1
ATOM 876 O O . GLN A 1 115 ? 7.961 -10.257 -1.213 1.00 97.12 115 GLN A O 1
ATOM 881 N N . LEU A 1 116 ? 6.007 -9.159 -1.108 1.00 97.50 116 LEU A N 1
ATOM 882 C CA . LEU A 1 116 ? 6.595 -7.816 -1.170 1.00 97.50 116 LEU A CA 1
ATOM 883 C C . LEU A 1 116 ? 7.475 -7.512 0.046 1.00 97.50 116 LEU A C 1
ATOM 885 O O . LEU A 1 116 ? 8.561 -6.960 -0.125 1.00 97.50 116 LEU A O 1
ATOM 889 N N . LEU A 1 117 ? 7.028 -7.876 1.253 1.00 97.06 117 LEU A N 1
ATOM 890 C CA . LEU A 1 117 ? 7.805 -7.675 2.480 1.00 97.06 117 LEU A CA 1
ATOM 891 C C . LEU A 1 117 ? 9.101 -8.491 2.476 1.00 97.06 117 LEU A C 1
ATOM 893 O O . LEU A 1 117 ? 10.147 -7.953 2.833 1.00 97.06 117 LEU A O 1
ATOM 897 N N . GLU A 1 118 ? 9.037 -9.744 2.024 1.00 95.69 118 GLU A N 1
ATOM 898 C CA . GLU A 1 118 ? 10.203 -10.631 1.918 1.00 95.69 118 GLU A CA 1
ATOM 899 C C . GLU A 1 118 ? 11.165 -10.209 0.795 1.00 95.69 118 GLU A C 1
ATOM 901 O O . GLU A 1 118 ? 12.376 -10.377 0.914 1.00 95.69 118 GLU A O 1
ATOM 906 N N . SER A 1 119 ? 10.648 -9.625 -0.291 1.00 95.75 119 SER A N 1
ATOM 907 C CA . SER A 1 119 ? 11.468 -9.161 -1.423 1.00 95.75 119 SER A CA 1
ATOM 908 C C . SER A 1 119 ? 12.172 -7.826 -1.153 1.00 95.75 119 SER A C 1
ATOM 910 O O . SER A 1 119 ? 13.111 -7.468 -1.865 1.00 95.75 119 SER A O 1
ATOM 912 N N . ALA A 1 120 ? 11.716 -7.062 -0.158 1.00 96.38 120 ALA A N 1
ATOM 913 C CA . ALA A 1 120 ? 12.260 -5.748 0.150 1.00 96.38 120 ALA A CA 1
ATOM 914 C C . ALA A 1 120 ? 13.680 -5.860 0.750 1.00 96.38 120 ALA A C 1
ATOM 916 O O . ALA A 1 120 ? 13.860 -6.510 1.784 1.00 96.38 120 ALA A O 1
ATOM 917 N N . PRO A 1 121 ? 14.696 -5.187 0.173 1.00 96.00 121 PRO A N 1
ATOM 918 C CA . PRO A 1 121 ? 16.093 -5.417 0.544 1.00 96.00 121 PRO A CA 1
ATOM 919 C C . PRO A 1 121 ? 16.485 -4.791 1.890 1.00 96.00 121 PRO A C 1
ATOM 921 O O . PRO A 1 121 ? 17.301 -5.363 2.610 1.00 96.00 121 PRO A O 1
ATOM 924 N N . ALA A 1 122 ? 15.904 -3.650 2.275 1.00 95.31 122 ALA A N 1
ATOM 925 C CA . ALA A 1 122 ? 16.215 -2.977 3.535 1.00 95.31 122 ALA A CA 1
ATOM 926 C C . ALA A 1 122 ? 14.961 -2.599 4.340 1.00 95.31 122 ALA A C 1
ATOM 928 O O . ALA A 1 122 ? 13.819 -2.669 3.878 1.00 95.31 122 ALA A O 1
ATOM 929 N N . ALA A 1 123 ? 15.191 -2.233 5.605 1.00 94.12 123 ALA A N 1
ATOM 930 C CA . ALA A 1 123 ? 14.128 -1.932 6.562 1.00 94.12 123 ALA A CA 1
ATOM 931 C C . ALA A 1 123 ? 13.305 -0.706 6.147 1.00 94.12 123 ALA A C 1
ATOM 933 O O . ALA A 1 123 ? 12.098 -0.679 6.361 1.00 94.12 123 ALA A O 1
ATOM 934 N N . GLU A 1 124 ? 13.940 0.268 5.496 1.00 94.25 124 GLU A N 1
ATOM 935 C CA . GLU A 1 124 ? 13.276 1.470 4.998 1.00 94.25 124 GLU A CA 1
ATOM 936 C C . GLU A 1 124 ? 12.181 1.134 3.974 1.00 94.25 124 GLU A C 1
ATOM 938 O O . GLU A 1 124 ? 11.056 1.616 4.098 1.00 94.25 124 GLU A O 1
ATOM 943 N N . GLN A 1 125 ? 12.454 0.247 3.007 1.00 96.62 125 GLN A N 1
ATOM 944 C CA . GLN A 1 125 ? 11.440 -0.160 2.027 1.00 96.62 125 GLN A CA 1
ATOM 945 C C . GLN A 1 125 ? 10.308 -0.947 2.678 1.00 96.62 125 GLN A C 1
ATOM 947 O O . GLN A 1 125 ? 9.142 -0.708 2.366 1.00 96.62 125 GLN A O 1
ATOM 952 N N . ARG A 1 126 ? 10.628 -1.830 3.632 1.00 96.50 126 ARG A N 1
ATOM 953 C CA . ARG A 1 126 ? 9.612 -2.538 4.425 1.00 96.50 126 ARG A CA 1
ATOM 954 C C . ARG A 1 126 ? 8.711 -1.566 5.182 1.00 96.50 126 ARG A C 1
ATOM 956 O O . ARG A 1 126 ? 7.496 -1.726 5.150 1.00 96.50 126 ARG A O 1
ATOM 963 N N . GLN A 1 127 ? 9.275 -0.517 5.777 1.00 93.88 127 GLN A N 1
ATOM 964 C CA . GLN A 1 127 ? 8.493 0.503 6.467 1.00 93.88 127 GLN A CA 1
ATOM 965 C C . GLN A 1 127 ? 7.570 1.264 5.507 1.00 93.88 127 GLN A C 1
ATOM 967 O O . GLN A 1 127 ? 6.401 1.480 5.824 1.00 93.88 127 GLN A O 1
ATOM 972 N N . ARG A 1 128 ? 8.049 1.616 4.307 1.00 95.50 128 ARG A N 1
ATOM 973 C CA . ARG A 1 128 ? 7.211 2.256 3.279 1.00 95.50 128 ARG A CA 1
ATOM 974 C C . ARG A 1 128 ? 6.071 1.352 2.802 1.00 95.50 128 ARG A C 1
ATOM 976 O O . ARG A 1 128 ? 4.950 1.828 2.631 1.00 95.50 128 ARG A O 1
ATOM 983 N N . LEU A 1 129 ? 6.329 0.053 2.628 1.00 97.50 129 LEU A N 1
ATOM 984 C CA . LEU A 1 129 ? 5.278 -0.929 2.349 1.00 97.50 129 LEU A CA 1
ATOM 985 C C . LEU A 1 129 ? 4.251 -0.940 3.491 1.00 97.50 129 LEU A C 1
ATOM 987 O O . LEU A 1 129 ? 3.055 -0.825 3.233 1.00 97.50 129 LEU A O 1
ATOM 991 N N . MET A 1 130 ? 4.697 -0.984 4.749 1.00 94.75 130 MET A N 1
ATOM 992 C CA . MET A 1 130 ? 3.797 -1.008 5.906 1.00 94.75 130 MET A CA 1
ATOM 993 C C . MET A 1 130 ? 2.874 0.202 6.006 1.00 94.75 130 MET A C 1
ATOM 995 O O . MET A 1 130 ? 1.703 0.022 6.333 1.00 94.75 130 MET A O 1
ATOM 999 N N . VAL A 1 131 ? 3.341 1.402 5.650 1.00 92.75 131 VAL A N 1
ATOM 1000 C CA . VAL A 1 131 ? 2.463 2.583 5.552 1.00 92.75 131 VAL A CA 1
ATOM 1001 C C . VAL A 1 131 ? 1.293 2.301 4.602 1.00 92.75 131 VAL A C 1
ATOM 1003 O O . VAL A 1 131 ? 0.134 2.490 4.965 1.00 92.75 131 VAL A O 1
ATOM 1006 N N . GLY A 1 132 ? 1.576 1.760 3.414 1.00 95.31 132 GLY A N 1
ATOM 1007 C CA . GLY A 1 132 ? 0.547 1.377 2.446 1.00 95.31 132 GLY A CA 1
ATOM 1008 C C . GLY A 1 132 ? -0.390 0.269 2.937 1.00 95.31 132 GLY A C 1
ATOM 1009 O O . GLY A 1 132 ? -1.599 0.322 2.703 1.00 95.31 132 GLY A O 1
ATOM 1010 N N . PHE A 1 133 ? 0.154 -0.725 3.642 1.00 94.50 133 PHE A N 1
ATOM 1011 C CA . PHE A 1 133 ? -0.632 -1.810 4.229 1.00 94.50 133 PHE A CA 1
ATOM 1012 C C . PHE A 1 133 ? -1.630 -1.289 5.271 1.00 94.50 133 PHE A C 1
ATOM 1014 O O . PHE A 1 133 ? -2.808 -1.637 5.232 1.00 94.50 133 PHE A O 1
ATOM 1021 N N . GLU A 1 134 ? -1.190 -0.417 6.178 1.00 89.62 134 GLU A N 1
ATOM 1022 C CA . GLU A 1 134 ? -2.056 0.170 7.204 1.00 89.62 134 GLU A CA 1
ATOM 1023 C C . GLU A 1 134 ? -3.129 1.083 6.605 1.00 89.62 134 GLU A C 1
ATOM 1025 O O . GLU A 1 134 ? -4.292 1.024 7.020 1.00 89.62 134 GLU A O 1
ATOM 1030 N N . GLU A 1 135 ? -2.771 1.876 5.591 1.00 90.50 135 GLU A N 1
ATOM 1031 C CA . GLU A 1 135 ? -3.716 2.714 4.853 1.00 90.50 135 GLU A CA 1
ATOM 1032 C C . GLU A 1 135 ? -4.834 1.910 4.182 1.00 90.50 135 GLU A C 1
ATOM 1034 O O . GLU A 1 135 ? -5.968 2.392 4.116 1.00 90.50 135 GLU A O 1
ATOM 1039 N N . ALA A 1 136 ? -4.550 0.695 3.699 1.00 92.31 136 ALA A N 1
ATOM 1040 C CA . ALA A 1 136 ? -5.546 -0.163 3.054 1.00 92.31 136 ALA A CA 1
ATOM 1041 C C . ALA A 1 136 ? -6.711 -0.533 3.986 1.00 92.31 136 ALA A C 1
ATOM 1043 O O . ALA A 1 136 ? -7.842 -0.709 3.529 1.00 92.31 136 ALA A O 1
ATOM 1044 N N . PHE A 1 137 ? -6.441 -0.602 5.291 1.00 85.50 137 PHE A N 1
ATOM 1045 C CA . PHE A 1 137 ? -7.401 -1.015 6.314 1.00 85.50 137 PHE A CA 1
ATOM 1046 C C . PHE A 1 137 ? -7.804 0.121 7.255 1.00 85.50 137 PHE A C 1
ATOM 1048 O O . PHE A 1 137 ? -8.429 -0.115 8.285 1.00 85.50 137 PHE A O 1
ATOM 1055 N N . LYS A 1 138 ? -7.458 1.376 6.965 1.00 80.31 138 LYS A N 1
ATOM 1056 C CA . LYS A 1 138 ? -7.916 2.508 7.780 1.00 80.31 138 LYS A CA 1
ATOM 1057 C C . LYS A 1 138 ? -9.444 2.632 7.685 1.00 80.31 138 LYS A C 1
ATOM 1059 O O . LYS A 1 138 ? -9.968 2.880 6.600 1.00 80.31 138 LYS A O 1
ATOM 1064 N N . GLY A 1 139 ? -10.156 2.475 8.805 1.00 75.38 139 GLY A N 1
ATOM 1065 C CA . GLY A 1 139 ? -11.622 2.508 8.832 1.00 75.38 139 GLY A CA 1
ATOM 1066 C C . GLY A 1 139 ? -12.292 1.225 8.328 1.00 75.38 139 GLY A C 1
ATOM 1067 O O . GLY A 1 139 ? -13.470 1.261 7.977 1.00 75.38 139 GLY A O 1
ATOM 1068 N N . ARG A 1 140 ? -11.555 0.111 8.224 1.00 75.06 140 ARG A N 1
ATOM 1069 C CA . ARG A 1 140 ? -12.067 -1.199 7.793 1.00 75.06 140 ARG A CA 1
ATOM 1070 C C . ARG A 1 140 ? -11.533 -2.291 8.713 1.00 75.06 140 ARG A C 1
ATOM 1072 O O . ARG A 1 140 ? -10.407 -2.199 9.194 1.00 75.06 140 ARG A O 1
ATOM 1079 N N . ALA A 1 141 ? -12.320 -3.344 8.911 1.00 72.94 141 ALA A N 1
ATOM 1080 C CA . ALA A 1 141 ? -11.845 -4.530 9.610 1.00 72.94 141 ALA A CA 1
ATOM 1081 C C . ALA A 1 141 ? -10.687 -5.178 8.833 1.00 72.94 141 ALA A C 1
ATOM 1083 O O . ALA A 1 141 ? -10.720 -5.269 7.601 1.00 72.94 141 ALA A O 1
ATOM 1084 N N . LEU A 1 142 ? -9.666 -5.626 9.562 1.00 80.12 142 LEU A N 1
ATOM 1085 C CA . LEU A 1 142 ? -8.584 -6.416 8.989 1.00 80.12 142 LEU A CA 1
ATOM 1086 C C . LEU A 1 142 ? -9.102 -7.848 8.763 1.00 80.12 142 LEU A C 1
ATOM 1088 O O . LEU A 1 142 ? -9.607 -8.448 9.715 1.00 80.12 142 LEU A O 1
ATOM 1092 N N . PRO A 1 143 ? -9.003 -8.412 7.546 1.00 83.06 143 PRO A N 1
ATOM 1093 C CA . PRO A 1 143 ? -9.321 -9.816 7.328 1.00 83.06 143 PRO A CA 1
ATOM 1094 C C . PRO A 1 143 ? -8.324 -10.707 8.075 1.00 83.06 143 PRO A C 1
ATOM 1096 O O . PRO A 1 143 ? -7.244 -10.265 8.473 1.00 83.06 143 PRO A O 1
ATOM 1099 N N . THR A 1 144 ? -8.652 -11.989 8.222 1.00 83.31 144 THR A N 1
ATOM 1100 C CA . THR A 1 144 ? -7.688 -12.978 8.713 1.00 83.31 144 THR A CA 1
ATOM 1101 C C . THR A 1 144 ? -6.457 -12.978 7.811 1.00 83.31 144 THR A C 1
ATOM 1103 O O . THR A 1 144 ? -6.560 -13.208 6.604 1.00 83.31 144 THR A O 1
ATOM 1106 N N . LEU A 1 145 ? -5.291 -12.690 8.393 1.00 89.56 145 LEU A N 1
ATOM 1107 C CA . LEU A 1 145 ? -4.046 -12.666 7.638 1.00 89.56 145 LEU A CA 1
ATOM 1108 C C . LEU A 1 145 ? -3.573 -14.097 7.359 1.00 89.56 145 LEU A C 1
ATOM 1110 O O . LEU A 1 145 ? -3.618 -14.935 8.262 1.00 89.56 145 LEU A O 1
ATOM 1114 N N . PRO A 1 146 ? -3.096 -14.390 6.139 1.00 91.44 146 PRO A N 1
ATOM 1115 C CA . PRO A 1 146 ? -2.494 -15.678 5.846 1.00 91.44 146 PRO A CA 1
ATOM 1116 C C . PRO A 1 146 ? -1.172 -15.826 6.607 1.00 91.44 146 PRO A C 1
ATOM 1118 O O . PRO A 1 146 ? -0.429 -14.856 6.777 1.00 91.44 146 PRO A O 1
ATOM 1121 N N . GLU A 1 147 ? -0.857 -17.056 7.009 1.00 89.56 147 GLU A N 1
ATOM 1122 C CA . GLU A 1 147 ? 0.323 -17.382 7.820 1.00 89.56 147 GLU A CA 1
ATOM 1123 C C . GLU A 1 147 ? 1.643 -16.788 7.277 1.00 89.56 147 GLU A C 1
ATOM 1125 O O . GLU A 1 147 ? 2.374 -16.180 8.059 1.00 89.56 147 GLU A O 1
ATOM 1130 N N . PRO A 1 148 ? 1.943 -16.821 5.957 1.00 95.19 148 PRO A N 1
ATOM 1131 C CA . PRO A 1 148 ? 3.161 -16.199 5.432 1.00 95.19 148 PRO A CA 1
ATOM 1132 C C . PRO A 1 148 ? 3.270 -14.697 5.721 1.00 95.19 148 PRO A C 1
ATOM 1134 O O . PRO A 1 148 ? 4.365 -14.189 5.948 1.00 95.19 148 PRO A O 1
ATOM 1137 N N . LEU A 1 149 ? 2.144 -13.976 5.737 1.00 94.69 149 LEU A N 1
ATOM 1138 C CA . LEU A 1 149 ? 2.133 -12.547 6.039 1.00 94.69 149 LEU A CA 1
ATOM 1139 C C . LEU A 1 149 ? 2.372 -12.298 7.530 1.00 94.69 149 LEU A C 1
ATOM 1141 O O . LEU A 1 149 ? 3.147 -11.412 7.879 1.00 94.69 149 LEU A O 1
ATOM 1145 N N . VAL A 1 150 ? 1.751 -13.093 8.406 1.00 89.19 150 VAL A N 1
ATOM 1146 C CA . VAL A 1 150 ? 1.985 -13.022 9.858 1.00 89.19 150 VAL A CA 1
ATOM 1147 C C . VAL A 1 150 ? 3.462 -13.270 10.170 1.00 89.19 150 VAL A C 1
ATOM 1149 O O . VAL A 1 150 ? 4.081 -12.493 10.898 1.00 89.19 150 VAL A O 1
ATOM 1152 N N . GLN A 1 151 ? 4.057 -14.293 9.553 1.00 89.50 151 GLN A N 1
ATOM 1153 C CA . GLN A 1 151 ? 5.474 -14.615 9.716 1.00 89.50 151 GLN A CA 1
ATOM 1154 C C . GLN A 1 151 ? 6.391 -13.496 9.216 1.00 89.50 151 GLN A C 1
ATOM 1156 O O . GLN A 1 151 ? 7.332 -13.137 9.924 1.00 89.50 151 GLN A O 1
ATOM 1161 N N . ALA A 1 152 ? 6.113 -12.915 8.045 1.00 93.75 152 ALA A N 1
ATOM 1162 C CA . ALA A 1 152 ? 6.892 -11.798 7.508 1.00 93.75 152 ALA A CA 1
ATOM 1163 C C . ALA A 1 152 ? 6.840 -10.570 8.438 1.00 93.75 152 ALA A C 1
ATOM 1165 O O . ALA A 1 152 ? 7.867 -9.950 8.730 1.00 93.75 152 ALA A O 1
ATOM 1166 N N . LEU A 1 153 ? 5.653 -10.242 8.965 1.00 91.50 153 LEU A N 1
ATOM 1167 C CA . LEU A 1 153 ? 5.467 -9.143 9.916 1.00 91.50 153 LEU A CA 1
ATOM 1168 C C . LEU A 1 153 ? 6.246 -9.375 11.216 1.00 91.50 153 LEU A C 1
ATOM 1170 O O . LEU A 1 153 ? 6.931 -8.464 11.687 1.00 91.50 153 LEU A O 1
ATOM 1174 N N . ALA A 1 154 ? 6.168 -10.586 11.774 1.00 86.62 154 ALA A N 1
ATOM 1175 C CA . ALA A 1 154 ? 6.866 -10.957 13.001 1.00 86.62 154 ALA A CA 1
ATOM 1176 C C . ALA A 1 154 ? 8.391 -10.949 12.814 1.00 86.62 154 ALA A C 1
ATOM 1178 O O . ALA A 1 154 ? 9.107 -10.328 13.599 1.00 86.62 154 ALA A O 1
ATOM 1179 N N . ARG A 1 155 ? 8.889 -11.569 11.736 1.00 88.06 155 ARG A N 1
ATOM 1180 C CA . ARG A 1 155 ? 10.321 -11.663 11.404 1.00 88.06 155 ARG A CA 1
ATOM 1181 C C . ARG A 1 155 ? 10.988 -10.297 11.303 1.00 88.06 155 ARG A C 1
ATOM 1183 O O . ARG A 1 155 ? 12.137 -10.142 11.705 1.00 88.06 155 ARG A O 1
ATOM 1190 N N . HIS A 1 156 ? 10.280 -9.318 10.749 1.00 88.56 156 HIS A N 1
ATOM 1191 C CA . HIS A 1 156 ? 10.813 -7.979 10.527 1.00 88.56 156 HIS A CA 1
ATOM 1192 C C . HIS A 1 156 ? 10.415 -6.964 11.605 1.00 88.56 156 HIS A C 1
ATOM 1194 O O . HIS A 1 156 ? 10.779 -5.796 11.480 1.00 88.56 156 HIS A O 1
ATOM 1200 N N . GLY A 1 157 ? 9.685 -7.379 12.649 1.00 85.25 157 GLY A N 1
ATOM 1201 C CA . GLY A 1 157 ? 9.231 -6.483 13.717 1.00 85.25 157 GLY A CA 1
ATOM 1202 C C . GLY A 1 157 ? 8.310 -5.362 13.221 1.00 85.25 157 GLY A C 1
ATOM 1203 O O . GLY A 1 157 ? 8.309 -4.270 13.781 1.00 85.25 157 GLY A O 1
ATOM 1204 N N . LEU A 1 158 ? 7.552 -5.611 12.149 1.00 84.00 158 LEU A N 1
ATOM 1205 C CA . LEU A 1 158 ? 6.751 -4.606 11.435 1.00 84.00 158 LEU A CA 1
ATOM 1206 C C . LEU A 1 158 ? 5.329 -4.451 11.980 1.00 84.00 158 LEU A C 1
ATOM 1208 O O . LEU A 1 158 ? 4.565 -3.613 11.500 1.00 84.00 158 LEU A O 1
ATOM 1212 N N . ALA A 1 159 ? 4.950 -5.260 12.966 1.00 80.62 159 ALA A N 1
ATOM 1213 C CA . ALA A 1 159 ? 3.645 -5.165 13.593 1.00 80.62 159 ALA A CA 1
ATOM 1214 C C . ALA A 1 159 ? 3.565 -3.892 14.453 1.00 80.62 159 ALA A C 1
ATOM 1216 O O . ALA A 1 159 ? 3.987 -3.868 15.612 1.00 80.62 159 ALA A O 1
ATOM 1217 N N . SER A 1 160 ? 3.024 -2.813 13.881 1.00 78.56 160 SER A N 1
ATOM 1218 C CA . SER A 1 160 ? 2.758 -1.582 14.625 1.00 78.56 160 SER A CA 1
ATOM 1219 C C . SER A 1 160 ? 1.803 -1.837 15.789 1.00 78.56 160 SER A C 1
ATOM 1221 O O . SER A 1 160 ? 1.029 -2.794 15.780 1.00 78.56 160 SER A O 1
ATOM 1223 N N . ARG A 1 161 ? 1.795 -0.948 16.791 1.00 80.56 161 ARG A N 1
ATOM 1224 C CA . ARG A 1 161 ? 0.883 -1.058 17.948 1.00 80.56 161 ARG A CA 1
ATOM 1225 C C . ARG A 1 161 ? -0.576 -1.258 17.514 1.00 80.56 161 ARG A C 1
ATOM 1227 O O . ARG A 1 161 ? -1.274 -2.091 18.079 1.00 80.56 161 ARG A O 1
ATOM 1234 N N . HIS A 1 162 ? -1.013 -0.546 16.477 1.00 80.12 162 HIS A N 1
ATOM 1235 C CA . HIS A 1 162 ? -2.369 -0.645 15.936 1.00 80.12 162 HIS A CA 1
ATOM 1236 C C . HIS A 1 162 ? -2.610 -1.953 15.182 1.00 80.12 162 HIS A C 1
ATOM 1238 O O . HIS A 1 162 ? -3.672 -2.559 15.330 1.00 80.12 162 HIS A O 1
ATOM 1244 N N . LEU A 1 163 ? -1.627 -2.423 14.410 1.00 81.81 163 LEU A N 1
ATOM 1245 C CA . LEU A 1 163 ? -1.725 -3.712 13.737 1.00 81.81 163 LEU A CA 1
ATOM 1246 C C . LEU A 1 163 ? -1.783 -4.864 14.747 1.00 81.81 163 LEU A C 1
ATOM 1248 O O . LEU A 1 163 ? -2.616 -5.747 14.594 1.00 81.81 163 LEU A O 1
ATOM 1252 N N . ARG A 1 164 ? -0.995 -4.813 15.827 1.00 84.56 164 ARG A N 1
ATOM 1253 C CA . ARG A 1 164 ? -1.023 -5.808 16.914 1.00 84.56 164 ARG A CA 1
ATOM 1254 C C . ARG A 1 164 ? -2.393 -5.885 17.604 1.00 84.56 164 ARG A C 1
ATOM 1256 O O . ARG A 1 164 ? -2.857 -6.978 17.913 1.00 84.56 164 ARG A O 1
ATOM 1263 N N . VAL A 1 165 ? -3.096 -4.754 17.762 1.00 85.75 165 VAL A N 1
ATOM 1264 C CA . VAL A 1 165 ? -4.504 -4.746 18.223 1.00 85.75 165 VAL A CA 1
ATOM 1265 C C . VAL A 1 165 ? -5.410 -5.482 17.232 1.00 85.75 165 VAL A C 1
ATOM 1267 O O . VAL A 1 165 ? -6.232 -6.296 17.641 1.00 85.75 165 VAL A O 1
ATOM 1270 N N . ARG A 1 166 ? -5.242 -5.248 15.924 1.00 82.69 166 ARG A N 1
ATOM 1271 C CA . ARG A 1 166 ? -6.012 -5.938 14.869 1.00 82.69 166 ARG A CA 1
ATOM 1272 C C . ARG A 1 166 ? -5.711 -7.434 14.780 1.00 82.69 166 ARG A C 1
ATOM 1274 O O . ARG A 1 166 ? -6.604 -8.206 14.452 1.00 82.69 166 ARG A O 1
ATOM 1281 N N . LEU A 1 167 ? -4.492 -7.835 15.130 1.00 81.12 167 LEU A N 1
ATOM 1282 C CA . LEU A 1 167 ? -4.074 -9.231 15.290 1.00 81.12 167 LEU A CA 1
ATOM 1283 C C . LEU A 1 167 ? -4.541 -9.860 16.614 1.00 81.12 167 LEU A C 1
ATOM 1285 O O . LEU A 1 167 ? -4.260 -11.028 16.862 1.00 81.12 167 LEU A O 1
ATOM 1289 N N . ARG A 1 168 ? -5.278 -9.109 17.444 1.00 82.94 168 ARG A N 1
ATOM 1290 C CA . ARG A 1 168 ? -5.802 -9.529 18.751 1.00 82.94 168 ARG A CA 1
ATOM 1291 C C . ARG A 1 168 ? -4.725 -9.932 19.760 1.00 82.94 168 ARG A C 1
ATOM 1293 O O . ARG A 1 168 ? -4.953 -10.785 20.613 1.00 82.94 168 ARG A O 1
ATOM 1300 N N . GLU A 1 169 ? -3.559 -9.297 19.699 1.00 86.94 169 GLU A N 1
ATOM 1301 C CA . GLU A 1 169 ? -2.514 -9.534 20.690 1.00 86.94 169 GLU A CA 1
ATOM 1302 C C . GLU A 1 169 ? -2.910 -8.942 22.058 1.00 86.94 169 GLU A C 1
ATOM 1304 O O . GLU A 1 169 ? -3.145 -7.729 22.145 1.00 86.94 169 GLU A O 1
ATOM 1309 N N . PRO A 1 170 ? -2.943 -9.743 23.143 1.00 88.44 170 PRO A N 1
ATOM 1310 C CA . PRO A 1 170 ? -3.459 -9.299 24.441 1.00 88.44 170 PRO A CA 1
ATOM 1311 C C . PRO A 1 170 ? -2.753 -8.060 25.007 1.00 88.44 170 PRO A C 1
ATOM 1313 O O . PRO A 1 170 ? -3.403 -7.139 25.499 1.00 88.44 170 PRO A O 1
ATOM 1316 N N . GLU A 1 171 ? -1.423 -7.996 24.889 1.00 90.00 171 GLU A N 1
ATOM 1317 C CA . GLU A 1 171 ? -0.630 -6.856 25.369 1.00 90.00 171 GLU A CA 1
ATOM 1318 C C . GLU A 1 171 ? -0.959 -5.562 24.614 1.00 90.00 171 GLU A C 1
ATOM 1320 O O . GLU A 1 171 ? -1.051 -4.487 25.212 1.00 90.00 171 GLU A O 1
ATOM 1325 N N . ALA A 1 172 ? -1.171 -5.658 23.298 1.00 91.56 172 ALA A N 1
ATOM 1326 C CA . ALA A 1 172 ? -1.501 -4.511 22.463 1.00 91.56 172 ALA A CA 1
ATOM 1327 C C . ALA A 1 172 ? -2.920 -4.007 22.746 1.00 91.56 172 ALA A C 1
ATOM 1329 O O . ALA A 1 172 ? -3.132 -2.796 22.834 1.00 91.56 172 ALA A O 1
ATOM 1330 N N . ILE A 1 173 ? -3.874 -4.922 22.953 1.00 92.19 173 ILE A N 1
ATOM 1331 C CA . ILE A 1 173 ? -5.235 -4.585 23.384 1.00 92.19 173 ILE A CA 1
ATOM 1332 C C . ILE A 1 173 ? -5.197 -3.859 24.733 1.00 92.19 173 ILE A C 1
ATOM 1334 O O . ILE A 1 173 ? -5.764 -2.774 24.857 1.00 92.19 173 ILE A O 1
ATOM 1338 N N . ALA A 1 174 ? -4.488 -4.405 25.725 1.00 93.81 174 ALA A N 1
ATOM 1339 C CA . ALA A 1 174 ? -4.374 -3.795 27.049 1.00 93.81 174 ALA A CA 1
ATOM 1340 C C . ALA A 1 174 ? -3.768 -2.381 26.988 1.00 93.81 174 ALA A C 1
ATOM 1342 O O . ALA A 1 174 ? -4.279 -1.451 27.620 1.00 93.81 174 ALA A O 1
ATOM 1343 N N . ALA A 1 175 ? -2.719 -2.191 26.182 1.00 93.88 175 ALA A N 1
ATOM 1344 C CA . ALA A 1 175 ? -2.117 -0.880 25.961 1.00 93.88 175 ALA A CA 1
ATOM 1345 C C . ALA A 1 175 ? -3.098 0.104 25.298 1.00 93.88 175 ALA A C 1
ATOM 1347 O O . ALA A 1 175 ? -3.229 1.236 25.762 1.00 93.88 175 ALA A O 1
ATOM 1348 N N . ALA A 1 176 ? -3.832 -0.326 24.266 1.00 94.12 176 ALA A N 1
ATOM 1349 C CA . ALA A 1 176 ? -4.823 0.510 23.591 1.00 94.12 176 ALA A CA 1
ATOM 1350 C C . ALA A 1 176 ? -5.980 0.911 24.521 1.00 94.12 176 ALA A C 1
ATOM 1352 O O . ALA A 1 176 ? -6.430 2.058 24.477 1.00 94.12 176 ALA A O 1
ATOM 1353 N N . LEU A 1 177 ? -6.446 -0.001 25.388 1.00 95.25 177 LEU A N 1
ATOM 1354 C CA . LEU A 1 177 ? -7.490 0.281 26.385 1.00 95.25 177 LEU A CA 1
ATOM 1355 C C . LEU A 1 177 ? -7.036 1.376 27.352 1.00 95.25 177 LEU A C 1
ATOM 1357 O O . LEU A 1 177 ? -7.790 2.310 27.634 1.00 95.25 177 LEU A O 1
ATOM 1361 N N . LYS A 1 178 ? -5.779 1.298 27.804 1.00 95.31 178 LYS A N 1
ATOM 1362 C CA . LYS A 1 178 ? -5.167 2.326 28.648 1.00 95.31 178 LYS A CA 1
ATOM 1363 C C . LYS A 1 178 ? -5.077 3.668 27.918 1.00 95.31 178 LYS A C 1
ATOM 1365 O O . LYS A 1 178 ? -5.528 4.670 28.463 1.00 95.31 178 LYS A O 1
ATOM 1370 N N . THR A 1 179 ? -4.562 3.690 26.687 1.00 95.19 179 THR A N 1
ATOM 1371 C CA . THR A 1 179 ? -4.432 4.922 25.892 1.00 95.19 179 THR A CA 1
ATOM 1372 C C . THR A 1 179 ? -5.781 5.592 25.637 1.00 95.19 179 THR A C 1
ATOM 1374 O O . THR A 1 179 ? -5.878 6.805 25.761 1.00 95.19 179 THR A O 1
ATOM 1377 N N . ALA A 1 180 ? -6.845 4.841 25.335 1.00 94.06 180 ALA A N 1
ATOM 1378 C CA . ALA A 1 180 ? -8.171 5.421 25.094 1.00 94.06 180 ALA A CA 1
ATOM 1379 C C . ALA A 1 180 ? -8.712 6.209 26.309 1.00 94.06 180 ALA A C 1
ATOM 1381 O O . ALA A 1 180 ? -9.329 7.273 26.150 1.00 94.06 180 ALA A O 1
ATOM 1382 N N . MET A 1 181 ? -8.447 5.709 27.519 1.00 93.31 181 MET A N 1
ATOM 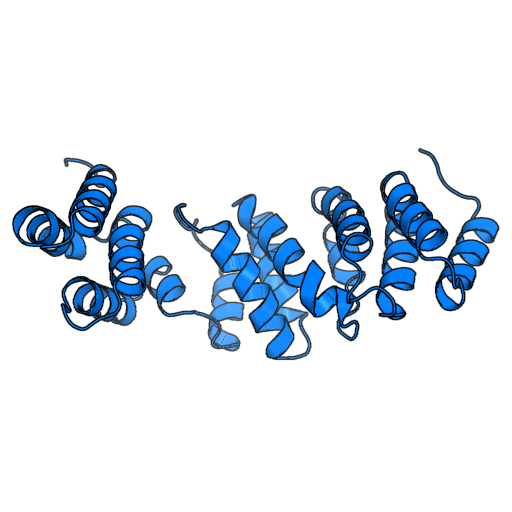1383 C CA . MET A 1 181 ? -8.882 6.313 28.783 1.00 93.31 181 MET A CA 1
ATOM 1384 C C . MET A 1 181 ? -7.942 7.393 29.326 1.00 93.31 181 MET A C 1
ATOM 1386 O O . MET A 1 181 ? -8.366 8.166 30.181 1.00 93.31 181 MET A O 1
ATOM 1390 N N . ASP A 1 182 ? -6.704 7.466 28.846 1.00 93.88 182 ASP A N 1
ATOM 1391 C CA . ASP A 1 182 ? -5.714 8.432 29.313 1.00 93.88 182 ASP A CA 1
ATOM 1392 C C . ASP A 1 182 ? -6.057 9.852 28.832 1.00 93.88 182 ASP A C 1
ATOM 1394 O O . ASP A 1 182 ? -6.041 10.150 27.639 1.00 93.88 182 ASP A O 1
ATOM 1398 N N . GLU A 1 183 ? -6.388 10.746 29.764 1.00 90.75 183 GLU A N 1
ATOM 1399 C CA . GLU A 1 183 ? -6.723 12.138 29.452 1.00 90.75 183 GLU A CA 1
ATOM 1400 C C . GLU A 1 183 ? -5.520 12.966 28.991 1.00 90.75 183 GLU A C 1
ATOM 1402 O O . GLU A 1 183 ? -5.714 13.969 28.304 1.00 90.75 183 GLU A O 1
ATOM 1407 N N . MET A 1 184 ? -4.299 12.529 29.312 1.00 92.00 184 MET A N 1
ATOM 1408 C CA . MET A 1 184 ? -3.058 13.177 28.889 1.00 92.00 184 MET A CA 1
ATOM 1409 C C . MET A 1 184 ? -2.562 12.677 27.529 1.00 92.00 184 MET A C 1
ATOM 1411 O O . MET A 1 184 ? -1.718 13.328 26.909 1.00 92.00 184 MET A O 1
ATOM 1415 N N . ALA A 1 185 ? -3.077 11.544 27.044 1.00 92.81 185 ALA A N 1
ATOM 1416 C CA . ALA A 1 185 ? -2.746 11.043 25.718 1.00 92.81 185 ALA A CA 1
ATOM 1417 C C . ALA A 1 185 ? -3.266 11.984 24.624 1.00 92.81 185 ALA A C 1
ATOM 1419 O O . ALA A 1 185 ? -4.295 12.656 24.763 1.00 92.81 185 ALA A O 1
ATOM 1420 N N . ARG A 1 186 ? -2.563 12.012 23.488 1.00 93.31 186 ARG A N 1
ATOM 1421 C CA . ARG A 1 186 ? -2.956 12.862 22.365 1.00 93.31 186 ARG A CA 1
ATOM 1422 C C . ARG A 1 186 ? -4.330 12.451 21.831 1.00 93.31 186 ARG A C 1
ATOM 1424 O O . ARG A 1 186 ? -4.628 11.267 21.681 1.00 93.31 186 ARG A O 1
ATOM 1431 N N . MET A 1 187 ? -5.166 13.436 21.503 1.00 92.81 187 MET A N 1
ATOM 1432 C CA . MET A 1 187 ? -6.552 13.197 21.079 1.00 92.81 187 MET A CA 1
ATOM 1433 C C . MET A 1 187 ? -6.655 12.281 19.847 1.00 92.81 187 MET A C 1
ATOM 1435 O O . MET A 1 187 ? -7.537 11.429 19.788 1.00 92.81 187 MET A O 1
ATOM 1439 N N . ASP A 1 188 ? -5.743 12.418 18.885 1.00 90.62 188 ASP A N 1
ATOM 1440 C CA . ASP A 1 188 ? -5.674 11.577 17.686 1.00 90.62 188 ASP A CA 1
ATOM 1441 C C . ASP A 1 188 ? -5.371 10.109 18.013 1.00 90.62 188 ASP A C 1
ATOM 1443 O O . ASP A 1 188 ? -6.037 9.218 17.483 1.00 90.62 188 ASP A O 1
ATOM 1447 N N . GLU A 1 189 ? -4.436 9.847 18.930 1.00 90.56 189 GLU A N 1
ATOM 1448 C CA . GLU A 1 189 ? -4.133 8.488 19.399 1.00 90.56 189 GLU A CA 1
ATOM 1449 C C . GLU A 1 189 ? -5.324 7.866 20.138 1.00 90.56 189 GLU A C 1
ATOM 1451 O O . GLU A 1 189 ? -5.663 6.700 19.910 1.00 90.56 189 GLU A O 1
ATOM 1456 N N . ARG A 1 190 ? -6.011 8.650 20.978 1.00 94.62 190 ARG A N 1
ATOM 1457 C CA . ARG A 1 190 ? -7.220 8.206 21.689 1.00 94.62 190 ARG A CA 1
ATOM 1458 C C . ARG A 1 190 ? -8.340 7.841 20.721 1.00 94.62 190 ARG A C 1
ATOM 1460 O O . ARG A 1 190 ? -8.921 6.762 20.829 1.00 94.62 190 ARG A O 1
ATOM 1467 N N . LEU A 1 191 ? -8.621 8.715 19.753 1.00 93.06 191 LEU A N 1
ATOM 1468 C CA . LEU A 1 191 ? -9.632 8.485 18.718 1.00 93.06 191 LEU A CA 1
ATOM 1469 C C . LEU A 1 191 ? -9.313 7.249 17.877 1.00 93.06 191 LEU A C 1
ATOM 1471 O O . LEU A 1 191 ? -10.220 6.489 17.540 1.00 93.06 191 LEU A O 1
ATOM 1475 N N . LEU A 1 192 ? -8.038 7.037 17.551 1.00 89.56 192 LEU A N 1
ATOM 1476 C CA . LEU A 1 192 ? -7.595 5.863 16.813 1.00 89.56 192 LEU A CA 1
ATOM 1477 C C . LEU A 1 192 ? -7.839 4.574 17.607 1.00 89.56 192 LEU A C 1
ATOM 1479 O O . LEU A 1 192 ? -8.418 3.641 17.058 1.00 89.56 192 LEU A O 1
ATOM 1483 N N . CYS A 1 193 ? -7.480 4.533 18.895 1.00 92.62 193 CYS A N 1
ATOM 1484 C CA . CYS A 1 193 ? -7.740 3.371 19.756 1.00 92.62 193 CYS A CA 1
ATOM 1485 C C . CYS A 1 193 ? -9.239 3.059 19.853 1.00 92.62 193 CYS A C 1
ATOM 1487 O O . CYS A 1 193 ? -9.643 1.914 19.670 1.00 92.62 193 CYS A O 1
ATOM 1489 N N . VAL A 1 194 ? -10.071 4.085 20.061 1.00 93.81 194 VAL A N 1
ATOM 1490 C CA . VAL A 1 194 ? -11.533 3.936 20.128 1.00 93.81 194 VAL A CA 1
ATOM 1491 C C . VAL A 1 194 ? -12.098 3.327 18.845 1.00 93.81 194 VAL A C 1
ATOM 1493 O O . VAL A 1 194 ? -12.858 2.367 18.917 1.00 93.81 194 VAL A O 1
ATOM 1496 N N . ARG A 1 195 ? -11.691 3.830 17.673 1.00 90.88 195 ARG A N 1
ATOM 1497 C CA . ARG A 1 195 ? -12.138 3.293 16.375 1.00 90.88 195 ARG A CA 1
ATOM 1498 C C . ARG A 1 195 ? -11.671 1.853 16.158 1.00 90.88 195 ARG A C 1
ATOM 1500 O O . ARG A 1 195 ? -12.457 1.029 15.700 1.00 90.88 195 ARG A O 1
ATOM 1507 N N . LEU A 1 196 ? -10.426 1.539 16.529 1.00 88.88 196 LEU A N 1
ATOM 1508 C CA . LEU A 1 196 ? -9.870 0.185 16.421 1.00 88.88 196 LEU A CA 1
ATOM 1509 C C . LEU A 1 196 ? -10.689 -0.840 17.204 1.00 88.88 196 LEU A C 1
ATOM 1511 O O . LEU A 1 196 ? -10.867 -1.961 16.734 1.00 88.88 196 LEU A O 1
ATOM 1515 N N . PHE A 1 197 ? -11.227 -0.466 18.365 1.00 91.81 197 PHE A N 1
ATOM 1516 C CA . PHE A 1 197 ? -12.095 -1.360 19.120 1.00 91.81 197 PHE A CA 1
ATOM 1517 C C . PHE A 1 197 ? -13.340 -1.759 18.332 1.00 91.81 197 PHE A C 1
ATOM 1519 O O . PHE A 1 197 ? -13.657 -2.943 18.290 1.00 91.81 197 PHE A O 1
ATOM 1526 N N . GLY A 1 198 ? -14.010 -0.815 17.671 1.00 88.81 198 GLY A N 1
ATOM 1527 C CA . GLY A 1 198 ? -15.148 -1.126 16.802 1.00 88.81 198 GLY A CA 1
ATOM 1528 C C . GLY A 1 198 ? -14.760 -1.981 15.591 1.00 88.81 198 GLY A C 1
ATOM 1529 O O . GLY A 1 198 ? -15.470 -2.920 15.251 1.00 88.81 198 GLY A O 1
ATOM 1530 N N . GLU A 1 199 ? -13.607 -1.702 14.970 1.00 85.06 199 GLU A N 1
ATOM 1531 C CA . GLU A 1 199 ? -13.108 -2.459 13.809 1.00 85.06 199 GLU A CA 1
ATOM 1532 C C . GLU A 1 199 ? -12.801 -3.931 14.135 1.00 85.06 199 GLU A C 1
ATOM 1534 O O . GLU A 1 199 ? -13.064 -4.812 13.318 1.00 85.06 199 GLU A O 1
ATOM 1539 N N . VAL A 1 200 ? -12.220 -4.200 15.309 1.00 85.06 200 VAL A N 1
ATOM 1540 C CA . VAL A 1 200 ? -11.751 -5.540 15.721 1.00 85.06 200 VAL A CA 1
ATOM 1541 C C . VAL A 1 200 ? -12.813 -6.315 16.514 1.00 85.06 200 VAL A C 1
ATOM 1543 O O . VAL A 1 200 ? -12.716 -7.543 16.638 1.00 85.06 200 VAL A O 1
ATOM 1546 N N . LYS A 1 201 ? -13.829 -5.603 17.025 1.00 87.56 201 LYS A N 1
ATOM 1547 C CA . LYS A 1 201 ? -14.842 -6.087 17.972 1.00 87.56 201 LYS A CA 1
ATOM 1548 C C . LYS A 1 201 ? -14.204 -6.726 19.214 1.00 87.56 201 LYS A C 1
ATOM 1550 O O . LYS A 1 201 ? -14.425 -7.898 19.495 1.00 87.56 201 LYS A O 1
ATOM 1555 N N . VAL A 1 202 ? -13.366 -5.967 19.924 1.00 87.38 202 VAL A N 1
ATOM 1556 C CA . VAL A 1 202 ? -12.707 -6.381 21.181 1.00 87.38 202 VAL A CA 1
ATOM 1557 C C . VAL A 1 202 ? -13.714 -6.330 22.343 1.00 87.38 202 VAL A C 1
ATOM 1559 O O . VAL A 1 202 ? -14.047 -5.223 22.782 1.00 87.38 202 VAL A O 1
ATOM 1562 N N . PRO A 1 203 ? -14.198 -7.462 22.887 1.00 90.31 203 PRO A N 1
ATOM 1563 C CA . PRO A 1 203 ? -15.255 -7.455 23.908 1.00 90.31 203 PRO A CA 1
ATOM 1564 C C . PRO A 1 203 ? -14.885 -6.666 25.174 1.00 90.31 203 PRO A C 1
ATOM 1566 O O . PRO A 1 203 ? -15.703 -5.932 25.728 1.00 90.31 203 PRO A O 1
ATOM 1569 N N . GLU A 1 204 ? -13.621 -6.730 25.590 1.00 92.62 204 GLU A N 1
ATOM 1570 C CA . GLU A 1 204 ? -13.080 -6.049 26.772 1.00 92.62 204 GLU A CA 1
ATOM 1571 C C . GLU A 1 204 ? -13.122 -4.518 26.654 1.00 92.62 204 GLU A C 1
ATOM 1573 O O . GLU A 1 204 ? -13.005 -3.806 27.653 1.00 92.62 204 GLU A O 1
ATOM 1578 N N . SER A 1 205 ? -13.300 -3.991 25.440 1.00 94.50 205 SER A N 1
ATOM 1579 C CA . SER A 1 205 ? -13.387 -2.554 25.196 1.00 94.50 205 SER A CA 1
ATOM 1580 C C . SER A 1 205 ? -14.777 -1.968 25.435 1.00 94.50 205 SER A C 1
ATOM 1582 O O . SER A 1 205 ? -14.886 -0.759 25.634 1.00 94.50 205 SER A O 1
ATOM 1584 N N . VAL A 1 206 ? -15.836 -2.786 25.472 1.00 95.31 206 VAL A N 1
ATOM 1585 C CA . VAL A 1 206 ? -17.223 -2.305 25.604 1.00 95.31 206 VAL A CA 1
ATOM 1586 C C . VAL A 1 206 ? -17.422 -1.432 26.854 1.00 95.31 206 VAL A C 1
ATOM 1588 O O . VAL A 1 206 ? -17.943 -0.322 26.714 1.00 95.31 206 VAL A O 1
ATOM 1591 N N . PRO A 1 207 ? -16.946 -1.816 28.059 1.00 95.25 207 PRO A N 1
ATOM 1592 C CA . PRO A 1 207 ? -17.058 -0.957 29.241 1.00 95.25 207 PRO A CA 1
ATOM 1593 C C . PRO A 1 207 ? -16.307 0.375 29.096 1.00 95.25 207 PRO A C 1
ATOM 1595 O O . PRO A 1 207 ? -16.774 1.410 29.575 1.00 95.25 207 PRO A O 1
ATOM 1598 N N . VAL A 1 208 ? -15.153 0.365 28.418 1.00 95.31 208 VAL A N 1
ATOM 1599 C CA . VAL A 1 208 ? -14.357 1.570 28.137 1.00 95.31 208 VAL A CA 1
ATOM 1600 C C . VAL A 1 208 ? -15.106 2.493 27.179 1.00 95.31 208 VAL A C 1
ATOM 1602 O O . VAL A 1 208 ? -15.232 3.685 27.453 1.00 95.31 208 VAL A O 1
ATOM 1605 N N . LEU A 1 209 ? -15.657 1.950 26.092 1.00 95.94 209 LEU A N 1
ATOM 1606 C CA . LEU A 1 209 ? -16.438 2.710 25.121 1.00 95.94 209 LEU A CA 1
ATOM 1607 C C . LEU A 1 209 ? -17.678 3.339 25.772 1.00 95.94 209 LEU A C 1
ATOM 1609 O O . LEU A 1 209 ? -17.892 4.539 25.619 1.00 95.94 209 LEU A O 1
ATOM 1613 N N . LEU A 1 210 ? -18.445 2.576 26.560 1.00 95.62 210 LEU A N 1
ATOM 1614 C CA . LEU A 1 210 ? -19.611 3.088 27.292 1.00 95.62 210 LEU A CA 1
ATOM 1615 C C . LEU A 1 210 ? -19.231 4.220 28.253 1.00 95.62 210 LEU A C 1
ATOM 1617 O O . LEU A 1 210 ? -19.901 5.253 28.290 1.00 95.62 210 LEU A O 1
ATOM 1621 N N . ARG A 1 211 ? -18.124 4.069 28.991 1.00 95.19 211 ARG A N 1
ATOM 1622 C CA . ARG A 1 211 ? -17.616 5.128 29.871 1.00 95.19 211 ARG A CA 1
ATOM 1623 C C . ARG A 1 211 ? -17.283 6.391 29.079 1.00 95.19 211 ARG A C 1
ATOM 1625 O O . ARG A 1 211 ? -17.701 7.473 29.477 1.00 95.19 211 ARG A O 1
ATOM 1632 N N . LEU A 1 212 ? -16.596 6.265 27.943 1.00 95.31 212 LEU A N 1
ATOM 1633 C CA . LEU A 1 212 ? -16.251 7.406 27.091 1.00 95.31 212 LEU A CA 1
ATOM 1634 C C . LEU A 1 212 ? -17.488 8.130 26.546 1.00 95.31 212 LEU A C 1
ATOM 1636 O O . LEU A 1 212 ? -17.472 9.354 26.472 1.00 95.31 212 LEU A O 1
ATOM 1640 N N . VAL A 1 213 ? -18.572 7.421 26.218 1.00 95.00 213 VAL A N 1
ATOM 1641 C CA . VAL A 1 213 ? -19.838 8.054 25.800 1.00 95.00 213 VAL A CA 1
ATOM 1642 C C . VAL A 1 213 ? -20.408 8.955 26.899 1.00 95.00 213 VAL A C 1
ATOM 1644 O O . VAL A 1 213 ? -20.875 10.056 26.605 1.00 95.00 213 VAL A O 1
ATOM 1647 N N . VAL A 1 214 ? -20.350 8.506 28.154 1.00 93.50 214 VAL A N 1
ATOM 1648 C CA . VAL A 1 214 ? -20.942 9.216 29.297 1.00 93.50 214 VAL A CA 1
ATOM 1649 C C . VAL A 1 214 ? -20.050 10.355 29.787 1.00 93.50 214 VAL A C 1
ATOM 1651 O O . VAL A 1 214 ? -20.543 11.451 30.039 1.00 93.50 214 VAL A O 1
ATOM 1654 N N . SER A 1 215 ? -18.747 10.109 29.941 1.00 90.06 215 SER A N 1
ATOM 1655 C CA . SER A 1 215 ? -17.862 10.991 30.708 1.00 90.06 215 SER A CA 1
ATOM 1656 C C . SER A 1 215 ? -16.845 11.768 29.876 1.00 90.06 215 SER A C 1
ATOM 1658 O O . SER A 1 215 ? -16.198 12.658 30.422 1.00 90.06 215 SER A O 1
ATOM 1660 N N . ALA A 1 216 ? -16.647 11.459 28.587 1.00 87.62 216 ALA A N 1
ATOM 1661 C CA . ALA A 1 216 ? -15.598 12.135 27.828 1.00 87.62 216 ALA A CA 1
ATOM 1662 C C . ALA A 1 216 ? -15.953 13.614 27.566 1.00 87.62 216 ALA A C 1
ATOM 1664 O O . ALA A 1 216 ? -17.018 13.904 27.014 1.00 87.62 216 ALA A O 1
ATOM 1665 N N . PRO A 1 217 ? -15.046 14.567 27.855 1.00 84.38 217 PRO A N 1
ATOM 1666 C CA . PRO A 1 217 ? -15.310 15.988 27.625 1.00 84.38 217 PRO A CA 1
ATOM 1667 C C . PRO A 1 217 ? -15.453 16.304 26.127 1.00 84.38 217 PRO A C 1
ATOM 1669 O O . PRO A 1 217 ? -16.300 17.103 25.726 1.00 84.38 217 PRO A O 1
ATOM 1672 N N . SER A 1 218 ? -14.691 15.610 25.276 1.00 90.25 218 SER A N 1
ATOM 1673 C CA . SER A 1 218 ? -14.714 15.786 23.822 1.00 90.25 218 SER A CA 1
ATOM 1674 C C . SER A 1 218 ? -15.955 15.162 23.177 1.00 90.25 218 SER A C 1
ATOM 1676 O O . SER A 1 218 ? -16.195 13.957 23.280 1.00 90.25 218 SER A O 1
ATOM 1678 N N . ASN A 1 219 ? -16.711 15.976 22.432 1.00 92.81 219 ASN A N 1
ATOM 1679 C CA . ASN A 1 219 ? -17.810 15.496 21.589 1.00 92.81 219 ASN A CA 1
ATOM 1680 C C . ASN A 1 219 ? -17.321 14.557 20.476 1.00 92.81 219 ASN A C 1
ATOM 1682 O O . ASN A 1 219 ? -18.058 13.668 20.060 1.00 92.81 219 ASN A O 1
ATOM 1686 N N . GLU A 1 220 ? -16.094 14.740 19.986 1.00 94.06 220 GLU A N 1
ATOM 1687 C CA . GLU A 1 220 ? -15.518 13.875 18.955 1.00 94.06 220 GLU A CA 1
ATOM 1688 C C . GLU A 1 220 ? -15.252 12.468 19.500 1.00 94.06 220 GLU A C 1
ATOM 1690 O O . GLU A 1 220 ? -15.609 11.478 18.861 1.00 94.06 220 GLU A O 1
ATOM 1695 N N . LEU A 1 221 ? -14.707 12.379 20.717 1.00 93.62 221 LEU A N 1
ATOM 1696 C CA . LEU A 1 221 ? -14.429 11.101 21.369 1.00 93.62 221 LEU A CA 1
ATOM 1697 C C . LEU A 1 221 ? -15.723 10.360 21.728 1.00 93.62 221 LEU A C 1
ATOM 1699 O O . LEU A 1 221 ? -15.822 9.159 21.486 1.00 93.62 221 LEU A O 1
ATOM 1703 N N . ARG A 1 222 ? -16.748 11.085 22.204 1.00 95.62 222 ARG A N 1
ATOM 1704 C CA . ARG A 1 222 ? -18.096 10.534 22.433 1.00 95.62 222 ARG A CA 1
ATOM 1705 C C . ARG A 1 222 ? -18.703 9.957 21.158 1.00 95.62 222 ARG A C 1
ATOM 1707 O O . ARG A 1 222 ? -19.182 8.827 21.166 1.00 95.62 222 ARG A O 1
ATOM 1714 N N . LYS A 1 223 ? -18.645 10.706 20.051 1.00 94.81 223 LYS A N 1
ATOM 1715 C CA . LYS A 1 223 ? -19.129 10.242 18.742 1.00 94.81 223 LYS A CA 1
ATOM 1716 C C . LYS A 1 223 ? -18.382 8.996 18.278 1.00 94.81 223 LYS A C 1
ATOM 1718 O O . LYS A 1 223 ? -19.024 8.027 17.900 1.00 94.81 223 LYS A O 1
ATOM 1723 N N . ALA A 1 224 ? -17.050 8.993 18.349 1.00 94.19 224 ALA A N 1
ATOM 1724 C CA . ALA A 1 224 ? -16.249 7.835 17.958 1.00 94.19 224 ALA A CA 1
ATOM 1725 C C . ALA A 1 224 ? -16.577 6.592 18.802 1.00 94.19 224 ALA A C 1
ATOM 1727 O O . ALA A 1 224 ? -16.670 5.493 18.254 1.00 94.19 224 ALA A O 1
ATOM 1728 N N . ALA A 1 225 ? -16.791 6.763 20.110 1.00 95.56 225 ALA A N 1
ATOM 1729 C CA . ALA A 1 225 ? -17.166 5.672 21.003 1.00 95.56 225 ALA A CA 1
ATOM 1730 C C . ALA A 1 225 ? -18.559 5.116 20.675 1.00 95.56 225 ALA A C 1
ATOM 1732 O O . ALA A 1 225 ? -18.705 3.903 20.554 1.00 95.56 225 ALA A O 1
ATOM 1733 N N . LEU A 1 226 ? -19.549 5.986 20.429 1.00 94.75 226 LEU A N 1
ATOM 1734 C CA . LEU A 1 226 ? -20.880 5.587 19.956 1.00 94.75 226 LEU A CA 1
ATOM 1735 C C . LEU A 1 226 ? -20.809 4.827 18.627 1.00 94.75 226 LEU A C 1
ATOM 1737 O O . LEU A 1 226 ? -21.361 3.738 18.520 1.00 94.75 226 LEU A O 1
ATOM 1741 N N . THR A 1 227 ? -20.095 5.360 17.629 1.00 92.88 227 THR A N 1
ATOM 1742 C CA . THR A 1 227 ? -19.918 4.691 16.331 1.00 92.88 227 THR A CA 1
ATOM 1743 C C . THR A 1 227 ? -19.272 3.319 16.487 1.00 92.88 227 THR A C 1
ATOM 1745 O O . THR A 1 227 ? -19.652 2.387 15.790 1.00 92.88 227 THR A O 1
ATOM 1748 N N . SER A 1 228 ? -18.312 3.183 17.402 1.00 93.00 228 SER A N 1
ATOM 1749 C CA . SER A 1 228 ? -17.631 1.909 17.639 1.00 93.00 228 SER A CA 1
ATOM 1750 C C . SER A 1 228 ? -18.540 0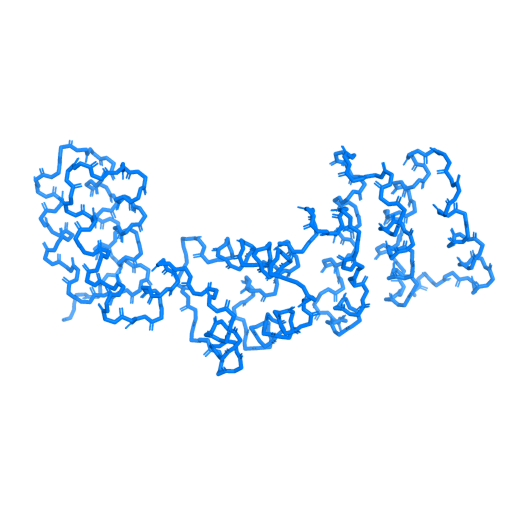.906 18.347 1.00 93.00 228 SER A C 1
ATOM 1752 O O . SER A 1 228 ? -18.549 -0.256 17.962 1.00 93.00 228 SER A O 1
ATOM 1754 N N . LEU A 1 229 ? -19.343 1.351 19.322 1.00 93.62 229 LEU A N 1
ATOM 1755 C CA . LEU A 1 229 ? -20.348 0.522 20.001 1.00 93.62 229 LEU A CA 1
ATOM 1756 C C . LEU A 1 229 ? -21.415 -0.005 19.038 1.00 93.62 229 LEU A C 1
ATOM 1758 O O . LEU A 1 229 ? -21.808 -1.156 19.165 1.00 93.62 229 LEU A O 1
ATOM 1762 N N . LEU A 1 230 ? -21.829 0.791 18.046 1.00 91.81 230 LEU A N 1
ATOM 1763 C CA . LEU A 1 230 ? -22.799 0.372 17.022 1.00 91.81 230 LEU A CA 1
ATOM 1764 C C . LEU A 1 230 ? -22.341 -0.834 16.182 1.00 91.81 230 LEU A C 1
ATOM 1766 O O . LEU A 1 230 ? -23.164 -1.434 15.498 1.00 91.81 230 LEU A O 1
ATOM 1770 N N . LEU A 1 231 ? -21.046 -1.164 16.188 1.00 89.06 231 LEU A N 1
ATOM 1771 C CA . LEU A 1 231 ? -20.493 -2.308 15.457 1.00 89.06 231 LEU A CA 1
ATOM 1772 C C . LEU A 1 231 ? -20.494 -3.607 16.278 1.00 89.06 231 LEU A C 1
ATOM 1774 O O . LEU A 1 231 ? -20.226 -4.674 15.720 1.00 89.06 231 LEU A O 1
ATOM 1778 N N . TYR A 1 232 ? -20.764 -3.530 17.582 1.00 87.94 232 TYR A N 1
ATOM 1779 C CA . TYR A 1 232 ? -20.939 -4.703 18.430 1.00 87.94 232 TYR A CA 1
ATOM 1780 C C . TYR A 1 232 ? -22.357 -5.234 18.258 1.00 87.94 232 TYR A C 1
ATOM 1782 O O . TYR A 1 232 ? -23.319 -4.467 18.227 1.00 87.94 232 TYR A O 1
ATOM 1790 N N . ASP A 1 233 ? -22.469 -6.549 18.118 1.00 76.75 233 ASP A N 1
ATOM 1791 C CA . ASP A 1 233 ? -23.763 -7.202 18.006 1.00 76.75 233 ASP A CA 1
ATOM 1792 C C . ASP A 1 233 ? -24.418 -7.223 19.401 1.00 76.75 233 ASP A C 1
ATOM 1794 O O . ASP A 1 233 ? -23.745 -7.461 20.405 1.00 76.75 233 ASP A O 1
ATOM 1798 N N . ASN A 1 234 ? -25.715 -6.910 19.470 1.00 54.94 234 ASN A N 1
ATOM 1799 C CA . ASN A 1 234 ? -26.508 -7.023 20.697 1.00 54.94 234 ASN A CA 1
ATOM 1800 C C . ASN A 1 234 ? -26.915 -8.493 20.892 1.00 54.94 234 ASN A C 1
ATOM 1802 O O . ASN A 1 234 ? -28.082 -8.827 20.687 1.00 54.94 234 ASN A O 1
ATOM 1806 N N . GLU A 1 235 ? -25.973 -9.366 21.234 1.00 38.53 235 GLU A N 1
ATOM 1807 C CA . GLU A 1 235 ? -26.276 -10.721 21.723 1.00 38.53 235 GLU A CA 1
ATOM 1808 C C . GLU A 1 235 ? -25.605 -10.979 23.072 1.00 38.53 235 GLU A C 1
ATOM 1810 O O . GLU A 1 235 ? -24.379 -10.747 23.190 1.00 38.53 235 GLU A O 1
#

Radius of gyration: 21.76 Å; chains: 1; bounding box: 45×34×63 Å